Protein 5CSM (pdb70)

Organism: Saccharomyces cerevisiae (strain ATCC 204508 / S288c) (NCBI:txid559292)

Nearest PDB structures (foldseek):
  5csm-assembly1_A-2  TM=1.004E+00  e=8.763E-37  Saccharomyces cerevisiae
  1csm-assembly1_B  TM=9.973E-01  e=1.497E-34  Saccharomyces cerevisiae
  3csm-assembly1_A  TM=9.866E-01  e=3.096E-32  Saccharomyces cerevisiae
  2csm-assembly1_A-2  TM=9.470E-01  e=1.770E-30  Saccharomyces cerevisiae
  7rj1-assembly1_B  TM=9.784E-01  e=1.869E-25  Candida albicans SC5314

B-factor: mean 26.72, std 10.82, range [10.81, 79.36]

Secondary structure (DSSP, 8-state):
--TTSHHHHS-HHHHHHHHHHHHHHHHHHHHHHHTS---GGGTSTT-TTS--TT--S-HHHHHHHHHHHHHHHTTGGGSTT---S-TTT----SSPPP-PPP-S-TTGGG---HHHHHHHIIIIIHHHHSSSSS--TT-HHHHHHHHHHHHHHHHHHHHTHHHHHHHHHHT-HHHHHHHHHTT-HHHHHHHT--HHHHHHHHHHHHHHHHHTTS------HHHHHHHIIIIIHHHHHHHHHHHHHT-S--

Sequence (250 aa):
MDFTKPETVLNLQNIRDELVRMEDSIIFKFIERSHFATCPSVYEANHPGLEIPNFKGSFLDWALSNLEIAHSRIRRFESPDETPFFPDKIQKSFLPSINYPQILAPYAPEVNYNDKIKKVYIEKIIPLISKRDGDDKNNFGSVATRDIECLQSLSRRIHFGKFVAEAKFQSDIPLYTKLIKSKDVEGIMKNITNSAVEEKILERLTKKAEVYGVDPTRISPEYLVKIYKEIVIPITKEVEVEYLLRRLEE

Foldseek 3Di:
DDLQDLVCQLPVVNLVVVLVVLLVLLVVLLQLLQAAALAPQQQDWQDVPLHDVPDTGGVLVVVQLVVQQVVLQVPPVVRLLFADPCVPRHDHHPDDDDDGDDNFPPCLNVLADLVVLLVCCSVPVSVQRYNYYDRPVVCSPVNSVSSSSNSRSLRSSLSSLRSVLSSVCVVCVVVLVVCLVVVPLVVLLVVPDDPVVLVVVLVVLLVCNVPPPDPPCGHHSVSSSCCCVVPRVVSSSVSNSVSSNCRVPD

GO terms:
  GO:0004106 chorismate mutase activity (F, IDA)
  GO:0005634 nucleus (C, HDA)
  GO:0005737 cytoplasm (C, HDA)
  GO:0006571 L-tyrosine biosynthetic process (P, IMP)
  GO:0009094 L-phenylalanine biosynthetic process (P, IMP)
  GO:0072545 L-tyrosine binding (F, IDA)
  GO:0005634 nucleus (C, IDA)
  GO:0046417 chorismate metabolic process (P, IDA)
  GO:0120284 tryptophan binding (F, IDA)
  GO:0005737 cytoplasm (C, EXP)
  GO:0004106 chorismate mutase activity (F, EXP)
  GO:0005515 protein binding (F, IPI)

CATH classification: 1.10.590.10

Radius of gyration: 19.34 Å; Cα contacts (8 Å, |Δi|>4): 284; chains: 1; bounding box: 34×48×57 Å

Structure (mmCIF, N/CA/C/O backbone):
data_5CSM
#
_entry.id   5CSM
#
_cell.length_a   94.600
_cell.length_b   51.400
_cell.length_c   66.800
_cell.angle_alpha   90.00
_cell.angle_beta   116.60
_cell.angle_gamma   90.00
#
_symmetry.space_group_name_H-M   'C 1 2 1'
#
loop_
_entity.id
_entity.type
_entity.pdbx_description
1 polymer 'CHORISMATE MUTASE'
2 non-polymer TRYPTOPHAN
3 water water
#
loop_
_atom_site.group_PDB
_atom_site.id
_atom_site.type_symbol
_atom_site.label_atom_id
_atom_site.label_alt_id
_atom_site.label_comp_id
_atom_site.label_asym_id
_atom_site.label_entity_id
_atom_site.label_seq_id
_atom_site.pdbx_PDB_ins_code
_atom_site.Cartn_x
_atom_site.Cartn_y
_atom_site.Cartn_z
_atom_site.occupancy
_atom_site.B_iso_or_equiv
_atom_site.auth_seq_id
_atom_site.auth_comp_id
_atom_site.auth_asym_id
_atom_site.auth_atom_id
_atom_site.pdbx_PDB_model_num
ATOM 1 N N . MET A 1 1 ? 39.417 -4.668 10.147 1.00 36.65 1 MET A N 1
ATOM 2 C CA . MET A 1 1 ? 38.926 -3.521 9.328 1.00 35.71 1 MET A CA 1
ATOM 3 C C . MET A 1 1 ? 39.734 -2.318 9.684 1.00 36.44 1 MET A C 1
ATOM 4 O O . MET A 1 1 ? 40.101 -2.134 10.844 1.00 37.85 1 MET A O 1
ATOM 9 N N . ASP A 1 2 ? 39.960 -1.478 8.689 1.00 35.84 2 ASP A N 1
ATOM 10 C CA . ASP A 1 2 ? 40.698 -0.252 8.867 1.00 34.53 2 ASP A CA 1
ATOM 11 C C . ASP A 1 2 ? 39.837 0.708 8.072 1.00 32.35 2 ASP A C 1
ATOM 12 O O . ASP A 1 2 ? 39.647 0.519 6.868 1.00 31.23 2 ASP A O 1
ATOM 17 N N . PHE A 1 3 ? 39.261 1.691 8.746 1.00 30.66 3 PHE A N 1
ATOM 18 C CA . PHE A 1 3 ? 38.394 2.634 8.061 1.00 31.31 3 PHE A CA 1
ATOM 19 C C . PHE A 1 3 ? 39.109 3.598 7.120 1.00 32.15 3 PHE A C 1
ATOM 20 O O . PHE A 1 3 ? 38.506 4.557 6.633 1.00 34.67 3 PHE A O 1
ATOM 28 N N . THR A 1 4 ? 40.397 3.356 6.879 1.00 33.64 4 THR A N 1
ATOM 29 C CA . THR A 1 4 ? 41.158 4.162 5.929 1.00 33.00 4 THR A CA 1
ATOM 30 C C . THR A 1 4 ? 41.544 3.287 4.723 1.00 33.47 4 THR A C 1
ATOM 31 O O . THR A 1 4 ? 42.121 3.765 3.750 1.00 34.96 4 THR A O 1
ATOM 35 N N . LYS A 1 5 ? 41.218 2.003 4.801 1.00 32.63 5 LYS A N 1
ATOM 36 C CA . LYS A 1 5 ? 41.483 1.064 3.730 1.00 32.52 5 LYS A CA 1
ATOM 37 C C . LYS A 1 5 ? 40.148 0.416 3.415 1.00 33.44 5 LYS A C 1
ATOM 38 O O . LYS A 1 5 ? 39.794 -0.627 3.963 1.00 33.15 5 LYS A O 1
ATOM 44 N N . PRO A 1 6 ? 39.429 0.979 2.449 1.00 34.87 6 PRO A N 1
ATOM 45 C CA . PRO A 1 6 ? 38.111 0.504 2.020 1.00 35.86 6 PRO A CA 1
ATOM 46 C C . PRO A 1 6 ? 37.944 -0.999 1.795 1.00 35.42 6 PRO A C 1
ATOM 47 O O . PRO A 1 6 ? 36.893 -1.549 2.102 1.00 36.09 6 PRO A O 1
ATOM 51 N N . GLU A 1 7 ? 38.954 -1.674 1.265 1.00 35.81 7 GLU A N 1
ATOM 52 C CA . GLU A 1 7 ? 38.820 -3.108 1.041 1.00 37.89 7 GLU A CA 1
ATOM 53 C C . GLU A 1 7 ? 38.734 -3.945 2.326 1.00 36.76 7 GLU A C 1
ATOM 54 O O . GLU A 1 7 ? 38.082 -4.999 2.365 1.00 37.88 7 GLU A O 1
ATOM 60 N N . THR A 1 8 ? 39.378 -3.479 3.384 1.00 33.31 8 THR A N 1
ATOM 61 C CA . THR A 1 8 ? 39.317 -4.220 4.624 1.00 30.27 8 THR A CA 1
ATOM 62 C C . THR A 1 8 ? 37.899 -4.067 5.179 1.00 28.83 8 THR A C 1
ATOM 63 O O . THR A 1 8 ? 37.406 -4.938 5.875 1.00 29.32 8 THR A O 1
ATOM 67 N N . VAL A 1 9 ? 37.238 -2.973 4.816 1.00 28.85 9 VAL A N 1
ATOM 68 C CA . VAL A 1 9 ? 35.897 -2.663 5.302 1.00 27.68 9 VAL A CA 1
ATOM 69 C C . VAL A 1 9 ? 34.766 -3.415 4.615 1.00 27.94 9 VAL A C 1
ATOM 70 O O . VAL A 1 9 ? 33.961 -4.076 5.258 1.00 27.58 9 VAL A O 1
ATOM 74 N N . LEU A 1 10 ? 34.686 -3.328 3.305 1.00 27.94 10 LEU A N 1
ATOM 75 C CA . LEU A 1 10 ? 33.590 -4.015 2.649 1.00 32.24 10 LEU A CA 1
ATOM 76 C C . LEU A 1 10 ? 33.847 -5.510 2.452 1.00 32.85 10 LEU A C 1
ATOM 77 O O . LEU A 1 10 ? 33.167 -6.175 1.693 1.00 39.75 10 LEU A O 1
ATOM 82 N N . ASN A 1 11 ? 34.778 -6.054 3.209 1.00 31.79 11 ASN A N 1
ATOM 83 C CA . ASN A 1 11 ? 35.118 -7.453 3.144 1.00 29.58 11 ASN A CA 1
ATOM 84 C C . ASN A 1 11 ? 34.131 -8.176 4.067 1.00 31.46 11 ASN A C 1
ATOM 85 O O . ASN A 1 11 ? 34.076 -7.875 5.261 1.00 31.80 11 ASN A O 1
ATOM 90 N N . LEU A 1 12 ? 33.356 -9.126 3.543 1.00 31.56 12 LEU A N 1
ATOM 91 C CA . LEU A 1 12 ? 32.346 -9.819 4.358 1.00 33.24 12 LEU A CA 1
ATOM 92 C C . LEU A 1 12 ? 32.805 -10.660 5.527 1.00 34.80 12 LEU A C 1
ATOM 93 O O . LEU A 1 12 ? 32.063 -10.858 6.490 1.00 34.57 12 LEU A O 1
ATOM 98 N N . GLN A 1 13 ? 34.021 -11.167 5.456 1.00 37.12 13 GLN A N 1
ATOM 99 C CA . GLN A 1 13 ? 34.529 -11.971 6.548 1.00 37.92 13 GLN A CA 1
ATOM 100 C C . GLN A 1 13 ? 35.007 -11.063 7.681 1.00 35.63 13 GLN A C 1
ATOM 101 O O . GLN A 1 13 ? 34.940 -11.451 8.851 1.00 33.69 13 GLN A O 1
ATOM 107 N N . ASN A 1 14 ? 35.509 -9.873 7.324 1.00 31.21 14 ASN A N 1
ATOM 108 C CA . ASN A 1 14 ? 35.922 -8.886 8.321 1.00 30.41 14 ASN A CA 1
ATOM 109 C C . ASN A 1 14 ? 34.692 -8.351 9.020 1.00 27.94 14 ASN A C 1
ATOM 110 O O . ASN A 1 14 ? 34.755 -7.980 10.181 1.00 27.97 14 ASN A O 1
ATOM 115 N N . ILE A 1 15 ? 33.587 -8.272 8.290 1.00 27.26 15 ILE A N 1
ATOM 116 C CA . ILE A 1 15 ? 32.320 -7.834 8.859 1.00 27.59 15 ILE A CA 1
ATOM 117 C C . ILE A 1 15 ? 31.753 -8.860 9.858 1.00 27.45 15 ILE A C 1
ATOM 118 O O . ILE A 1 15 ? 31.272 -8.462 10.913 1.00 26.47 15 ILE A O 1
ATOM 123 N N . ARG A 1 16 ? 31.823 -10.162 9.557 1.00 28.32 16 ARG A N 1
ATOM 124 C CA . ARG A 1 16 ? 31.323 -11.191 10.487 1.00 28.72 16 ARG A CA 1
ATOM 125 C C . ARG A 1 16 ? 32.083 -11.114 11.788 1.00 25.67 16 ARG A C 1
ATOM 126 O O . ARG A 1 16 ? 31.498 -11.152 12.868 1.00 24.00 16 ARG A O 1
ATOM 134 N N . ASP A 1 17 ? 33.403 -11.068 11.671 1.00 25.30 17 ASP A N 1
ATOM 135 C CA . ASP A 1 17 ? 34.268 -11.005 12.840 1.00 27.02 17 ASP A CA 1
ATOM 136 C C . ASP A 1 17 ? 33.965 -9.834 13.731 1.00 23.45 17 ASP A C 1
ATOM 137 O O . ASP A 1 17 ? 33.945 -9.992 14.926 1.00 24.91 17 ASP A O 1
ATOM 142 N N . GLU A 1 18 ? 33.712 -8.670 13.149 1.00 22.57 18 GLU A N 1
ATOM 143 C CA . GLU A 1 18 ? 33.384 -7.471 13.914 1.00 23.18 18 GLU A CA 1
ATOM 144 C C . GLU A 1 18 ? 31.980 -7.641 14.571 1.00 22.18 18 GLU A C 1
ATOM 145 O O . GLU A 1 18 ? 31.780 -7.306 15.742 1.00 20.05 18 GLU A O 1
ATOM 151 N N . LEU A 1 19 ? 31.022 -8.211 13.847 1.00 21.93 19 LEU A N 1
ATOM 152 C CA . LEU A 1 19 ? 29.700 -8.433 14.418 1.00 23.79 19 LEU A CA 1
ATOM 153 C C . LEU A 1 19 ? 29.752 -9.419 15.609 1.00 24.64 19 LEU A C 1
ATOM 154 O O . LEU A 1 19 ? 29.097 -9.193 16.643 1.00 22.37 19 LEU A O 1
ATOM 159 N N . VAL A 1 20 ? 30.538 -10.493 15.461 1.00 23.34 20 VAL A N 1
ATOM 160 C CA . VAL A 1 20 ? 30.698 -11.507 16.505 1.00 24.56 20 VAL A CA 1
ATOM 161 C C . VAL A 1 20 ? 31.412 -10.923 17.740 1.00 24.63 20 VAL A C 1
ATOM 162 O O . VAL A 1 20 ? 31.079 -11.236 18.874 1.00 23.53 20 VAL A O 1
ATOM 166 N N . ARG A 1 21 ? 32.357 -10.028 17.521 1.00 24.32 21 ARG A N 1
ATOM 167 C CA . ARG A 1 21 ? 33.058 -9.404 18.625 1.00 25.61 21 ARG A CA 1
ATOM 168 C C . ARG A 1 21 ? 32.146 -8.418 19.375 1.00 24.80 21 ARG A C 1
ATOM 169 O O . ARG A 1 21 ? 32.252 -8.264 20.602 1.00 23.97 21 ARG A O 1
ATOM 177 N N . MET A 1 22 ? 31.217 -7.788 18.657 1.00 22.09 22 MET A N 1
ATOM 178 C CA . MET A 1 22 ? 30.265 -6.881 19.291 1.00 21.67 22 MET A CA 1
ATOM 179 C C . MET A 1 22 ? 29.229 -7.647 20.117 1.00 21.19 22 MET A C 1
ATOM 180 O O . MET A 1 22 ? 28.594 -7.097 21.041 1.00 20.18 22 MET A O 1
ATOM 185 N N . GLU A 1 23 ? 29.036 -8.907 19.746 1.00 20.36 23 GLU A N 1
ATOM 186 C CA . GLU A 1 23 ? 28.094 -9.798 20.394 1.00 20.38 23 GLU A CA 1
ATOM 187 C C . GLU A 1 23 ? 28.573 -9.993 21.840 1.00 22.12 23 GLU A C 1
ATOM 188 O O . GLU A 1 23 ? 27.784 -9.916 22.787 1.00 20.89 23 GLU A O 1
ATOM 194 N N . ASP A 1 24 ? 29.877 -10.199 22.016 1.00 22.87 24 ASP A N 1
ATOM 195 C CA . ASP A 1 24 ? 30.439 -10.366 23.356 1.00 21.44 24 ASP A CA 1
ATOM 196 C C . ASP A 1 24 ? 30.344 -9.046 24.126 1.00 20.81 24 ASP A C 1
ATOM 197 O O . ASP A 1 24 ? 29.950 -9.011 25.291 1.00 22.29 24 ASP A O 1
ATOM 202 N N . SER A 1 25 ? 30.693 -7.957 23.466 1.00 19.34 25 SER A N 1
ATOM 203 C CA . SER A 1 25 ? 30.639 -6.622 24.066 1.00 19.93 25 SER A CA 1
ATOM 204 C C . SER A 1 25 ? 29.259 -6.333 24.635 1.00 18.16 25 SER A C 1
ATOM 205 O O . SER A 1 25 ? 29.104 -5.928 25.797 1.00 16.92 25 SER A O 1
ATOM 208 N N . ILE A 1 26 ? 28.246 -6.618 23.834 1.00 17.56 26 ILE A N 1
ATOM 209 C CA . ILE A 1 26 ? 26.885 -6.391 24.247 1.00 18.41 26 ILE A CA 1
ATOM 210 C C . ILE A 1 26 ? 26.492 -7.302 25.418 1.00 18.28 26 ILE A C 1
ATOM 211 O O . ILE A 1 26 ? 25.769 -6.878 26.326 1.00 16.46 26 ILE A O 1
ATOM 216 N N . ILE A 1 27 ? 26.942 -8.552 25.397 1.00 18.83 27 ILE A N 1
ATOM 217 C CA . ILE A 1 27 ? 26.604 -9.455 26.484 1.00 18.20 27 ILE A CA 1
ATOM 218 C C . ILE A 1 27 ? 27.261 -9.011 27.779 1.00 17.07 27 ILE A C 1
ATOM 219 O O . ILE A 1 27 ? 26.605 -9.004 28.814 1.00 16.89 27 ILE A O 1
ATOM 224 N N . PHE A 1 28 ? 28.530 -8.610 27.725 1.00 17.43 28 PHE A N 1
ATOM 225 C CA . PHE A 1 28 ? 29.229 -8.146 28.938 1.00 17.31 28 PHE A CA 1
ATOM 226 C C . PHE A 1 28 ? 28.510 -6.915 29.542 1.00 16.21 28 PHE A C 1
ATOM 227 O O . PHE A 1 28 ? 28.345 -6.819 30.747 1.00 16.13 28 PHE A O 1
ATOM 235 N N . LYS A 1 29 ? 28.117 -5.962 28.709 1.00 15.56 29 LYS A N 1
ATOM 236 C CA . LYS A 1 29 ? 27.459 -4.756 29.197 1.00 17.08 29 LYS A CA 1
ATOM 237 C C . LYS A 1 29 ? 26.084 -5.028 29.801 1.00 18.72 29 LYS A C 1
ATOM 238 O O . LYS A 1 29 ? 25.685 -4.337 30.747 1.00 17.75 29 LYS A O 1
ATOM 244 N N . PHE A 1 30 ? 25.347 -5.999 29.246 1.00 18.75 30 PHE A N 1
ATOM 245 C CA . PHE A 1 30 ? 24.038 -6.370 29.808 1.00 19.43 30 PHE A CA 1
ATOM 246 C C . PHE A 1 30 ? 24.290 -6.970 31.194 1.00 16.31 30 PHE A C 1
ATOM 247 O O . PHE A 1 30 ? 23.546 -6.721 32.114 1.00 18.90 30 PHE A O 1
ATOM 255 N N . ILE A 1 31 ? 25.331 -7.769 31.339 1.00 15.10 31 ILE A N 1
ATOM 256 C CA . ILE A 1 31 ? 25.638 -8.339 32.643 1.00 17.65 31 ILE A CA 1
ATOM 257 C C . ILE A 1 31 ? 25.939 -7.239 33.670 1.00 18.51 31 ILE A C 1
ATOM 258 O O . ILE A 1 31 ? 25.422 -7.295 34.785 1.00 20.83 31 ILE A O 1
ATOM 263 N N . GLU A 1 32 ? 26.714 -6.222 33.285 1.00 18.20 32 GLU A N 1
ATOM 264 C CA . GLU A 1 32 ? 27.050 -5.093 34.181 1.00 19.37 32 GLU A CA 1
ATOM 265 C C . GLU A 1 32 ? 25.814 -4.339 34.634 1.00 18.43 32 GLU A C 1
ATOM 266 O O . GLU A 1 32 ? 25.709 -3.988 35.803 1.00 16.83 32 GLU A O 1
ATOM 272 N N . ARG A 1 33 ? 24.898 -4.071 33.709 1.00 14.47 33 ARG A N 1
ATOM 273 C CA . ARG A 1 33 ? 23.659 -3.383 34.035 1.00 17.84 33 ARG A CA 1
ATOM 274 C C . ARG A 1 33 ? 22.679 -4.255 34.836 1.00 20.00 33 ARG A C 1
ATOM 275 O O . ARG A 1 33 ? 21.834 -3.713 35.551 1.00 22.25 33 ARG A O 1
ATOM 283 N N . SER A 1 34 ? 22.768 -5.584 34.719 1.00 21.30 34 SER A N 1
ATOM 284 C CA . SER A 1 34 ? 21.838 -6.477 35.436 1.00 22.92 34 SER A CA 1
ATOM 285 C C . SER A 1 34 ? 21.954 -6.416 36.970 1.00 24.06 34 SER A C 1
ATOM 286 O O . SER A 1 34 ? 21.041 -6.829 37.688 1.00 25.47 34 SER A O 1
ATOM 289 N N . HIS A 1 35 ? 23.066 -5.892 37.469 1.00 24.95 35 HIS A N 1
ATOM 290 C CA . HIS A 1 35 ? 23.277 -5.802 38.904 1.00 26.81 35 HIS A CA 1
ATOM 291 C C . HIS A 1 35 ? 22.444 -4.715 39.545 1.00 25.88 35 HIS A C 1
ATOM 292 O O . HIS A 1 35 ? 22.390 -4.647 40.752 1.00 29.96 35 HIS A O 1
ATOM 299 N N . PHE A 1 36 ? 21.788 -3.871 38.760 1.00 22.37 36 PHE A N 1
ATOM 300 C CA . PHE A 1 36 ? 21.016 -2.786 39.335 1.00 21.49 36 PHE A CA 1
ATOM 301 C C . PHE A 1 36 ? 19.517 -2.872 39.078 1.00 21.39 36 PHE A C 1
ATOM 302 O O . PHE A 1 36 ? 19.074 -3.590 38.176 1.00 23.76 36 PHE A O 1
ATOM 310 N N . ALA A 1 37 ? 18.744 -2.153 39.893 1.00 21.12 37 ALA A N 1
ATOM 311 C CA . ALA A 1 37 ? 17.285 -2.127 39.795 1.00 20.45 37 ALA A CA 1
ATOM 312 C C . ALA A 1 37 ? 16.909 -1.347 38.545 1.00 20.83 37 ALA A C 1
ATOM 313 O O . ALA A 1 37 ? 17.776 -0.707 37.951 1.00 20.58 37 ALA A O 1
ATOM 315 N N . THR A 1 38 ? 15.622 -1.342 38.190 1.00 20.27 38 THR A N 1
ATOM 316 C CA . THR A 1 38 ? 15.159 -0.648 36.985 1.00 19.99 38 THR A CA 1
ATOM 317 C C . THR A 1 38 ? 15.397 0.866 36.936 1.00 21.46 38 THR A C 1
ATOM 318 O O . THR A 1 38 ? 15.580 1.423 35.856 1.00 21.75 38 THR A O 1
ATOM 322 N N . CYS A 1 39 ? 15.376 1.532 38.095 1.00 21.72 39 CYS A N 1
ATOM 323 C CA . CYS A 1 39 ? 15.608 2.975 38.197 1.00 20.86 39 CYS A CA 1
ATOM 324 C C . CYS A 1 39 ? 14.842 3.872 37.223 1.00 19.97 39 CYS A C 1
ATOM 325 O O . CYS A 1 39 ? 15.406 4.700 36.525 1.00 20.01 39 CYS A O 1
ATOM 328 N N . PRO A 1 40 ? 13.520 3.800 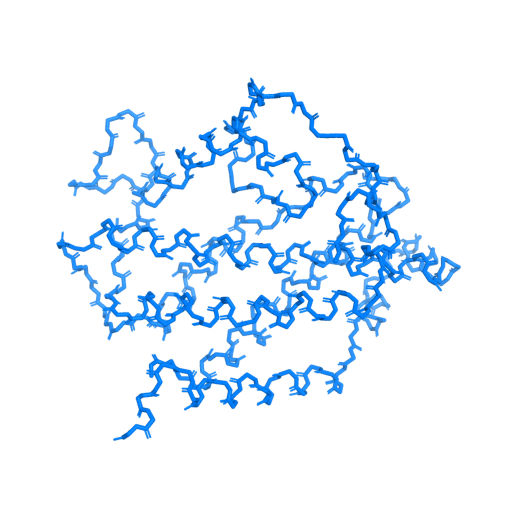37.266 1.00 22.08 40 PRO A N 1
ATOM 329 C CA . PRO A 1 40 ? 12.627 4.587 36.412 1.00 23.63 40 PRO A CA 1
ATOM 330 C C . PRO A 1 40 ? 12.928 6.110 36.421 1.00 24.93 40 PRO A C 1
ATOM 331 O O . PRO A 1 40 ? 12.753 6.818 35.411 1.00 21.77 40 PRO A O 1
ATOM 335 N N . SER A 1 41 ? 13.334 6.618 37.586 1.00 24.13 41 SER A N 1
ATOM 336 C CA . SER A 1 41 ? 13.608 8.039 37.739 1.00 21.08 41 SER A CA 1
ATOM 337 C C . SER A 1 41 ? 14.732 8.563 36.875 1.00 20.69 41 SER A C 1
ATOM 338 O O . SER A 1 41 ? 14.822 9.774 36.639 1.00 20.85 41 SER A O 1
ATOM 341 N N . VAL A 1 42 ? 15.590 7.657 36.415 1.00 19.61 42 VAL A N 1
ATOM 342 C CA . VAL A 1 42 ? 16.728 8.003 35.537 1.00 20.84 42 VAL A CA 1
ATOM 343 C C . VAL A 1 42 ? 16.314 8.442 34.103 1.00 20.98 42 VAL A C 1
ATOM 344 O O . VAL A 1 42 ? 16.943 9.298 33.494 1.00 20.58 42 VAL A O 1
ATOM 348 N N . TYR A 1 43 ? 15.210 7.883 33.619 1.00 21.41 43 TYR A N 1
ATOM 349 C CA . TYR A 1 43 ? 14.720 8.102 32.257 1.00 22.82 43 TYR A CA 1
ATOM 350 C C . TYR A 1 43 ? 13.582 9.110 32.156 1.00 23.90 43 TYR A C 1
ATOM 351 O O . TYR A 1 43 ? 13.096 9.397 31.061 1.00 25.95 43 TYR A O 1
ATOM 360 N N . GLU A 1 44 ? 13.139 9.632 33.291 1.00 24.32 44 GLU A N 1
ATOM 361 C CA . GLU A 1 44 ? 12.033 10.564 33.299 1.00 22.62 44 GLU A CA 1
ATOM 362 C C . GLU A 1 44 ? 12.491 11.994 33.206 1.00 20.43 44 GLU A C 1
ATOM 363 O O . GLU A 1 44 ? 13.298 12.438 33.999 1.00 19.30 44 GLU A O 1
ATOM 369 N N . ALA A 1 45 ? 11.907 12.749 32.292 1.00 20.37 45 ALA A N 1
ATOM 370 C CA . ALA A 1 45 ? 12.321 14.133 32.107 1.00 23.17 45 ALA A CA 1
ATOM 371 C C . ALA A 1 45 ? 11.953 14.999 33.294 1.00 23.82 45 ALA A C 1
ATOM 372 O O . ALA A 1 45 ? 10.838 14.897 33.803 1.00 23.12 45 ALA A O 1
ATOM 374 N N . ASN A 1 46 ? 12.917 15.803 33.750 1.00 26.17 46 ASN A N 1
ATOM 375 C CA . ASN A 1 46 ? 12.736 16.722 34.866 1.00 29.06 46 ASN A CA 1
ATOM 376 C C . ASN A 1 46 ? 12.090 16.165 36.119 1.00 29.60 46 ASN A C 1
ATOM 377 O O . ASN A 1 46 ? 11.014 16.568 36.572 1.00 28.99 46 ASN A O 1
ATOM 382 N N . HIS A 1 47 ? 12.792 15.194 36.661 1.00 29.05 47 HIS A N 1
ATOM 383 C CA . HIS A 1 47 ? 12.382 14.527 37.851 1.00 29.92 47 HIS A CA 1
ATOM 384 C C . HIS A 1 47 ? 12.840 15.370 39.047 1.00 31.85 47 HIS A C 1
ATOM 385 O O . HIS A 1 47 ? 13.953 15.896 39.048 1.00 30.03 47 HIS A O 1
ATOM 392 N N . PRO A 1 48 ? 11.956 15.578 40.046 1.00 34.24 48 PRO A N 1
ATOM 393 C CA . PRO A 1 48 ? 12.267 16.359 41.256 1.00 35.19 48 PRO A CA 1
ATOM 394 C C . PRO A 1 48 ? 13.358 15.603 42.037 1.00 35.71 48 PRO A C 1
ATOM 395 O O . PRO A 1 48 ? 13.156 14.443 42.409 1.00 35.91 48 PRO A O 1
ATOM 399 N N . GLY A 1 49 ? 14.497 16.242 42.281 1.00 35.86 49 GLY A N 1
ATOM 400 C CA . GLY A 1 49 ? 15.561 15.553 42.991 1.00 35.21 49 GLY A CA 1
ATOM 401 C C . GLY A 1 49 ? 16.704 15.180 42.068 1.00 36.38 49 GLY A C 1
ATOM 402 O O . GLY A 1 49 ? 17.835 14.970 42.518 1.00 37.12 49 GLY A O 1
ATOM 403 N N . LEU A 1 50 ? 16.403 15.045 40.779 1.00 36.97 50 LEU A N 1
ATOM 404 C CA . LEU A 1 50 ? 17.408 14.720 39.759 1.00 36.99 50 LEU A CA 1
ATOM 405 C C . LEU A 1 50 ? 17.308 15.783 38.692 1.00 36.95 50 LEU A C 1
ATOM 406 O O . LEU A 1 50 ? 17.638 15.556 37.527 1.00 37.19 50 LEU A O 1
ATOM 411 N N . GLU A 1 51 ? 16.867 16.954 39.109 1.00 37.98 51 GLU A N 1
ATOM 412 C CA . GLU A 1 51 ? 16.661 18.051 38.195 1.00 41.72 51 GLU A CA 1
ATOM 413 C C . GLU A 1 51 ? 17.956 18.848 37.999 1.00 40.11 51 GLU A C 1
ATOM 414 O O . GLU A 1 51 ? 18.558 19.336 38.951 1.00 40.52 51 GLU A O 1
ATOM 420 N N . ILE A 1 52 ? 18.399 18.944 36.755 1.00 38.60 52 ILE A N 1
ATOM 421 C CA . ILE A 1 52 ? 19.624 19.648 36.437 1.00 37.25 52 ILE A CA 1
ATOM 422 C C . ILE A 1 52 ? 19.448 21.132 36.058 1.00 40.05 52 ILE A C 1
ATOM 423 O O . ILE A 1 52 ? 18.601 21.501 35.223 1.00 40.46 52 ILE A O 1
ATOM 428 N N . PRO A 1 53 ? 20.204 22.020 36.734 1.00 42.09 53 PRO A N 1
ATOM 429 C CA . PRO A 1 53 ? 20.138 23.453 36.480 1.00 42.02 53 PRO A CA 1
ATOM 430 C C . PRO A 1 53 ? 20.115 23.742 35.006 1.00 42.88 53 PRO A C 1
ATOM 431 O O . PRO A 1 53 ? 20.976 23.266 34.263 1.00 42.57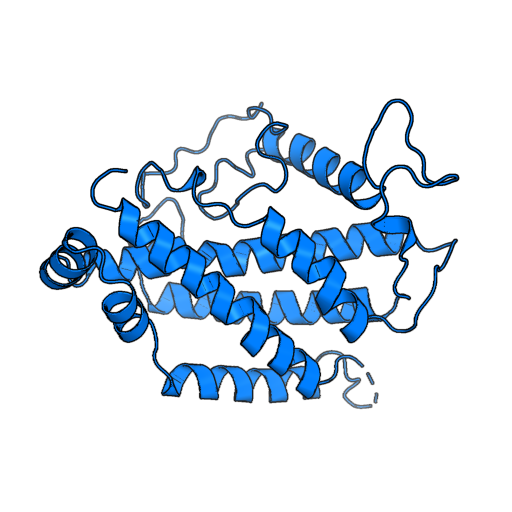 53 PRO A O 1
ATOM 435 N N . ASN A 1 54 ? 19.068 24.440 34.581 1.00 44.45 54 ASN A N 1
ATOM 436 C CA . ASN A 1 54 ? 18.929 24.891 33.196 1.00 46.80 54 ASN A CA 1
ATOM 437 C C . ASN A 1 54 ? 18.943 23.802 32.140 1.00 44.66 54 ASN A C 1
ATOM 438 O O . ASN A 1 54 ? 19.402 24.025 31.014 1.00 44.79 54 ASN A O 1
ATOM 443 N N . PHE A 1 55 ? 18.433 22.635 32.491 1.00 40.91 55 PHE A N 1
ATOM 444 C CA . PHE A 1 55 ? 18.393 21.551 31.540 1.00 36.48 55 PHE A CA 1
ATOM 445 C C . PHE A 1 55 ? 17.023 20.879 31.556 1.00 36.04 55 PHE A C 1
ATOM 446 O O . PHE A 1 55 ? 16.450 20.590 32.623 1.00 33.41 55 PHE A O 1
ATOM 454 N N . LYS A 1 56 ? 16.457 20.753 30.363 1.00 37.22 56 LYS A N 1
ATOM 455 C CA . LYS A 1 56 ? 15.182 20.071 30.187 1.00 38.72 56 LYS A CA 1
ATOM 456 C C . LYS A 1 56 ? 15.496 18.702 29.601 1.00 35.18 56 LYS A C 1
ATOM 457 O O . LYS A 1 56 ? 16.052 18.593 28.492 1.00 33.61 56 LYS A O 1
ATOM 463 N N . GLY A 1 57 ? 15.152 17.664 30.346 1.00 32.22 57 GLY A N 1
ATOM 464 C CA . GLY A 1 57 ? 15.410 16.311 29.888 1.00 27.09 57 GLY A CA 1
ATOM 465 C C . GLY A 1 57 ? 15.634 15.427 31.093 1.00 26.10 57 GLY A C 1
ATOM 466 O O . GLY A 1 57 ? 15.509 15.883 32.232 1.00 25.00 57 GLY A O 1
ATOM 467 N N . SER A 1 58 ? 15.985 14.171 30.849 1.00 22.14 58 SER A N 1
ATOM 468 C CA . SER A 1 58 ? 16.203 13.242 31.926 1.00 19.48 58 SER A CA 1
ATOM 469 C C . SER A 1 58 ? 17.657 13.238 32.388 1.00 19.75 58 SER A C 1
ATOM 470 O O . SER A 1 58 ? 18.532 13.882 31.790 1.00 19.99 58 SER A O 1
ATOM 473 N N . PHE A 1 59 ? 17.909 12.509 33.468 1.00 19.68 59 PHE A N 1
ATOM 474 C CA . PHE A 1 59 ? 19.252 12.387 34.034 1.00 21.13 59 PHE A CA 1
ATOM 475 C C . PHE A 1 59 ? 20.105 11.636 32.994 1.00 21.42 59 PHE A C 1
ATOM 476 O O . PHE A 1 59 ? 21.301 11.933 32.806 1.00 19.76 59 PHE A O 1
ATOM 484 N N . LEU A 1 60 ? 19.487 10.640 32.357 1.00 19.80 60 LEU A N 1
ATOM 485 C CA . LEU A 1 60 ? 20.161 9.871 31.332 1.00 20.15 60 LEU A CA 1
ATOM 486 C C . LEU A 1 60 ? 20.562 10.828 30.199 1.00 21.23 60 LEU A C 1
ATOM 487 O O . LEU A 1 60 ? 21.723 10.809 29.766 1.00 21.78 60 LEU A O 1
ATOM 492 N N . ASP A 1 61 ? 19.626 11.653 29.711 1.00 20.05 61 ASP A N 1
ATOM 493 C CA . ASP A 1 61 ? 19.931 12.617 28.632 1.00 21.44 61 ASP A CA 1
ATOM 494 C C . ASP A 1 61 ? 21.107 13.570 28.903 1.00 20.49 61 ASP A C 1
ATOM 495 O O . ASP A 1 61 ? 21.894 13.874 28.007 1.00 21.59 61 ASP A O 1
ATOM 500 N N . TRP A 1 62 ? 21.189 14.097 30.119 1.00 20.13 62 TRP A N 1
ATOM 501 C CA . TRP A 1 62 ? 22.275 15.005 30.466 1.00 17.73 62 TRP A CA 1
ATOM 502 C C . TRP A 1 62 ? 23.626 14.285 30.419 1.00 16.46 62 TRP A C 1
ATOM 503 O O . TRP A 1 62 ? 24.588 14.794 29.855 1.00 17.68 62 TRP A O 1
ATOM 514 N N . ALA A 1 63 ? 23.706 13.105 31.022 1.00 16.05 63 ALA A N 1
ATOM 515 C CA . ALA A 1 63 ? 24.944 12.347 31.036 1.00 15.19 63 ALA A CA 1
ATOM 516 C C . ALA A 1 63 ? 25.402 11.966 29.627 1.00 15.11 63 ALA A C 1
ATOM 517 O O . ALA A 1 63 ? 26.576 12.076 29.299 1.00 16.79 63 ALA A O 1
ATOM 519 N N . LEU A 1 64 ? 24.473 11.486 28.810 1.00 15.55 64 LEU A N 1
ATOM 520 C CA . LEU A 1 64 ? 24.768 11.083 27.448 1.00 14.61 64 LEU A CA 1
ATOM 521 C C . LEU A 1 64 ? 25.095 12.277 26.530 1.00 17.16 64 LEU A C 1
ATOM 522 O O . LEU A 1 64 ? 26.127 12.258 25.846 1.00 19.01 64 LEU A O 1
ATOM 527 N N . SER A 1 65 ? 24.269 13.324 26.509 1.00 17.04 65 SER A N 1
ATOM 528 C CA . SER A 1 65 ? 24.590 14.458 25.642 1.00 19.43 65 SER A CA 1
ATOM 529 C C . SER A 1 65 ? 25.927 15.080 26.038 1.00 19.99 65 SER A C 1
ATOM 530 O O . SER A 1 65 ? 26.738 15.399 25.159 1.00 19.08 65 SER A O 1
ATOM 533 N N . ASN A 1 66 ? 26.188 15.250 27.344 1.00 19.59 66 ASN A N 1
ATOM 534 C CA . ASN A 1 66 ? 27.484 15.801 27.749 1.00 19.03 66 ASN A CA 1
ATOM 535 C C . ASN A 1 66 ? 28.665 14.950 27.320 1.00 17.78 66 ASN A C 1
ATOM 536 O O . ASN A 1 66 ? 29.716 15.496 26.944 1.00 16.44 66 ASN A O 1
ATOM 541 N N . LEU A 1 67 ? 28.505 13.623 27.363 1.00 15.70 67 LEU A N 1
ATOM 542 C CA . LEU A 1 67 ? 29.564 12.725 26.948 1.00 13.97 67 LEU A CA 1
ATOM 543 C C . LEU A 1 67 ? 29.833 12.904 25.461 1.00 15.97 67 LEU A C 1
ATOM 544 O O . LEU A 1 67 ? 30.992 12.958 25.029 1.00 15.18 67 LEU A O 1
ATOM 549 N N . GLU A 1 68 ? 28.765 12.998 24.668 1.00 16.46 68 GLU A N 1
ATOM 550 C CA . GLU A 1 68 ? 28.937 13.182 23.231 1.00 15.84 68 GLU A CA 1
ATOM 551 C C . GLU A 1 68 ? 29.625 14.455 22.862 1.00 16.00 68 GLU A C 1
ATOM 552 O O . GLU A 1 68 ? 30.429 14.453 21.942 1.00 18.99 68 GLU A O 1
ATOM 558 N N . ILE A 1 69 ? 29.317 15.556 23.537 1.00 16.20 69 ILE A N 1
ATOM 559 C CA . ILE A 1 69 ? 29.981 16.832 23.219 1.00 15.99 69 ILE A CA 1
ATOM 560 C C . ILE A 1 69 ? 31.493 16.739 23.430 1.00 17.41 69 ILE A C 1
ATOM 561 O O . ILE A 1 69 ? 32.272 17.172 22.569 1.00 14.98 69 ILE A O 1
ATOM 566 N N . ALA A 1 70 ? 31.904 16.119 24.547 1.00 17.15 70 ALA A N 1
ATOM 567 C CA . ALA A 1 70 ? 33.328 15.964 24.881 1.00 14.53 70 ALA A CA 1
ATOM 568 C C . ALA A 1 70 ? 34.020 15.080 23.857 1.00 13.88 70 ALA A C 1
ATOM 569 O O . ALA A 1 70 ? 35.045 15.464 23.303 1.00 13.44 70 ALA A O 1
ATOM 571 N N . HIS A 1 71 ? 33.407 13.931 23.544 1.00 15.77 71 HIS A N 1
ATOM 572 C CA . HIS A 1 71 ? 33.990 13.011 22.559 1.00 16.68 71 HIS A CA 1
ATOM 573 C C . HIS A 1 71 ? 34.022 13.565 21.142 1.00 15.52 71 HIS A C 1
ATOM 574 O O . HIS A 1 71 ? 34.958 13.254 20.408 1.00 18.29 71 HIS A O 1
ATOM 581 N N . SER A 1 72 ? 33.050 14.408 20.772 1.00 15.99 72 SER A N 1
ATOM 582 C CA . SER A 1 72 ? 33.010 15.022 19.429 1.00 16.24 72 SER A CA 1
ATOM 583 C C . SER A 1 72 ? 34.221 15.935 19.234 1.00 16.71 72 SER A C 1
ATOM 584 O O . SER A 1 72 ? 34.796 16.008 18.142 1.00 16.99 72 SER A O 1
ATOM 587 N N . ARG A 1 73 ? 34.669 16.544 20.331 1.00 19.61 73 ARG A N 1
ATOM 588 C CA . ARG A 1 73 ? 35.832 17.422 20.308 1.00 19.26 73 ARG A CA 1
ATOM 589 C C . ARG A 1 73 ? 37.120 16.662 20.055 1.00 17.66 73 ARG A C 1
ATOM 590 O O . ARG A 1 73 ? 38.100 17.237 19.581 1.00 16.04 73 ARG A O 1
ATOM 598 N N . ILE A 1 74 ? 37.107 15.365 20.358 1.00 16.92 74 ILE A N 1
ATOM 599 C CA . ILE A 1 74 ? 38.245 14.520 20.067 1.00 18.45 74 ILE A CA 1
ATOM 600 C C . ILE A 1 74 ? 38.061 13.561 18.868 1.00 19.64 74 ILE A C 1
ATOM 601 O O . ILE A 1 74 ? 38.735 12.540 18.790 1.00 21.98 74 ILE A O 1
ATOM 606 N N . ARG A 1 75 ? 37.167 13.924 17.930 1.00 18.07 75 ARG A N 1
ATOM 607 C CA . ARG A 1 75 ? 36.946 13.204 16.676 1.00 16.74 75 ARG A CA 1
ATOM 608 C C . ARG A 1 75 ? 36.111 11.928 16.637 1.00 17.36 75 ARG A C 1
ATOM 609 O O . ARG A 1 75 ? 36.147 11.214 15.6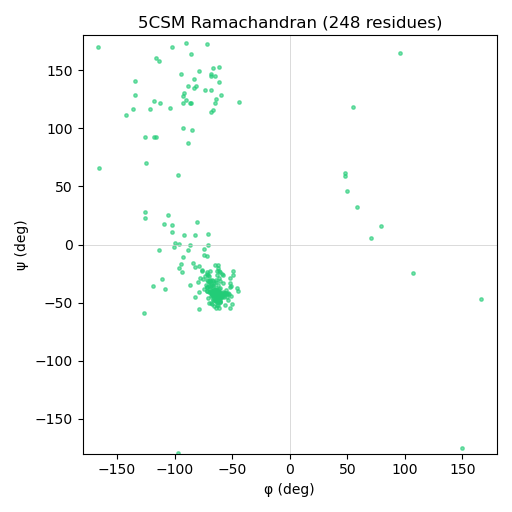41 1.00 17.72 75 ARG A O 1
ATOM 617 N N . ARG A 1 76 ? 35.326 11.656 17.665 1.00 15.07 76 ARG A N 1
ATOM 618 C CA . ARG A 1 76 ? 34.538 10.434 17.689 1.00 15.36 76 ARG A CA 1
ATOM 619 C C . ARG A 1 76 ? 33.603 10.257 16.475 1.00 17.81 76 ARG A C 1
ATOM 620 O O . ARG A 1 76 ? 33.600 9.220 15.821 1.00 17.65 76 ARG A O 1
ATOM 628 N N . PHE A 1 77 ? 32.797 11.273 16.191 1.00 18.43 77 PHE A N 1
ATOM 629 C CA . PHE A 1 77 ? 31.830 11.197 15.106 1.00 16.15 77 PHE A CA 1
ATOM 630 C C . PHE A 1 77 ? 32.349 11.484 13.703 1.00 17.01 77 PHE A C 1
ATOM 631 O O . PHE A 1 77 ? 31.563 11.634 12.783 1.00 17.99 77 PHE A O 1
ATOM 639 N N . GLU A 1 78 ? 33.670 11.620 13.563 1.00 15.42 78 GLU A N 1
ATOM 640 C CA . GLU A 1 78 ? 34.288 11.761 12.260 1.00 17.17 78 GLU A CA 1
ATOM 641 C C . GLU A 1 78 ? 34.422 10.344 11.710 1.00 20.36 78 GLU A C 1
ATOM 642 O O . GLU A 1 78 ? 34.636 10.178 10.500 1.00 24.19 78 GLU A O 1
ATOM 648 N N . SER A 1 79 ? 34.372 9.330 12.575 1.00 16.66 79 SER A N 1
ATOM 649 C CA . SER A 1 79 ? 34.511 7.954 12.117 1.00 17.11 79 SER A CA 1
ATOM 650 C C . SER A 1 79 ? 33.160 7.472 11.587 1.00 17.55 79 SER A C 1
ATOM 651 O O . SER A 1 79 ? 32.140 7.697 12.233 1.00 18.02 79 SER A O 1
ATOM 654 N N . PRO A 1 80 ? 33.142 6.773 10.420 1.00 18.54 80 PRO A N 1
ATOM 655 C CA . PRO A 1 80 ? 31.906 6.266 9.800 1.00 19.25 80 PRO A CA 1
ATOM 656 C C . PRO A 1 80 ? 31.051 5.271 10.583 1.00 19.51 80 PRO A C 1
ATOM 657 O O . PRO A 1 80 ? 29.833 5.165 10.345 1.00 19.44 80 PRO A O 1
ATOM 661 N N . ASP A 1 81 ? 31.674 4.566 11.521 1.00 18.68 81 ASP A N 1
ATOM 662 C CA . ASP A 1 81 ? 30.964 3.601 12.360 1.00 18.35 81 ASP A CA 1
ATOM 663 C C . ASP A 1 81 ? 30.317 4.178 13.632 1.00 18.56 81 ASP A C 1
ATOM 664 O O . ASP A 1 81 ? 29.678 3.430 14.372 1.00 18.65 81 ASP A O 1
ATOM 669 N N . GLU A 1 82 ? 30.452 5.483 13.874 1.00 15.01 82 GLU A N 1
ATOM 670 C CA . GLU A 1 82 ? 29.887 6.103 15.072 1.00 15.09 82 GLU A CA 1
ATOM 671 C C . GLU A 1 82 ? 28.753 7.045 14.680 1.00 15.53 82 GLU A C 1
ATOM 672 O O . GLU A 1 82 ? 28.989 7.980 13.924 1.00 16.97 82 GLU A O 1
ATOM 678 N N . THR A 1 83 ? 27.550 6.808 15.204 1.00 15.49 83 THR A N 1
ATOM 679 C CA . THR A 1 83 ? 26.350 7.621 14.926 1.00 18.23 83 THR A CA 1
ATOM 680 C C . THR A 1 83 ? 25.880 8.240 16.264 1.00 18.34 83 THR A C 1
ATOM 681 O O . THR A 1 83 ? 25.562 7.507 17.219 1.00 20.88 83 THR A O 1
ATOM 685 N N . PRO A 1 84 ? 25.758 9.580 16.341 1.00 16.97 84 PRO A N 1
ATOM 686 C CA . PRO A 1 84 ? 25.338 10.207 17.592 1.00 16.20 84 PRO A CA 1
ATOM 687 C C . PRO A 1 84 ? 23.880 10.196 17.962 1.00 16.72 84 PRO A C 1
ATOM 688 O O . PRO A 1 84 ? 22.987 10.194 17.106 1.00 16.52 84 PRO A O 1
ATOM 692 N N . PHE A 1 85 ? 23.662 10.168 19.275 1.00 16.14 85 PHE A N 1
ATOM 693 C CA . PHE A 1 85 ? 22.339 10.229 19.855 1.00 12.87 85 PHE A CA 1
ATOM 694 C C . PHE A 1 85 ? 21.856 11.654 19.830 1.00 14.29 85 PHE A C 1
ATOM 695 O O . PHE A 1 85 ? 20.662 11.847 19.748 1.00 19.49 85 PHE A O 1
ATOM 703 N N . PHE A 1 86 ? 22.750 12.643 19.887 1.00 12.68 86 PHE A N 1
ATOM 704 C CA . PHE A 1 86 ? 22.368 14.073 19.878 1.00 16.12 86 PHE A CA 1
ATOM 705 C C . PHE A 1 86 ? 23.085 14.824 18.756 1.00 17.96 86 PHE A C 1
ATOM 706 O O . PHE A 1 86 ? 23.933 15.689 19.026 1.00 17.10 86 PHE A O 1
ATOM 714 N N . PRO A 1 87 ? 22.717 14.548 17.477 1.00 19.07 87 PRO A N 1
ATOM 715 C CA . PRO A 1 87 ? 23.318 15.174 16.296 1.00 20.56 87 PRO A CA 1
ATOM 716 C C . PRO A 1 87 ? 23.391 16.697 16.259 1.00 19.01 87 PRO A C 1
ATOM 717 O O . PRO A 1 87 ? 24.330 17.262 15.717 1.00 17.14 87 PRO A O 1
ATOM 721 N N . ASP A 1 88 ? 22.446 17.342 16.921 1.00 21.85 88 ASP A N 1
ATOM 722 C CA . ASP A 1 88 ? 22.402 18.804 17.011 1.00 27.90 88 ASP A CA 1
ATOM 723 C C . ASP A 1 88 ? 23.423 19.401 17.991 1.00 27.23 88 ASP A C 1
ATOM 724 O O . ASP A 1 88 ? 23.837 20.548 17.823 1.00 29.60 88 ASP A O 1
ATOM 729 N N . LYS A 1 89 ? 23.873 18.602 18.960 1.00 25.72 89 LYS A N 1
ATOM 730 C CA . LYS A 1 89 ? 24.814 19.065 19.988 1.00 27.28 89 LYS A CA 1
ATOM 731 C C . LYS A 1 89 ? 26.309 18.851 19.742 1.00 25.13 89 LYS A C 1
ATOM 732 O O . LYS A 1 89 ? 27.154 19.521 20.357 1.00 24.13 89 LYS A O 1
ATOM 738 N N . ILE A 1 90 ? 26.652 17.880 18.906 1.00 24.03 90 ILE A N 1
ATOM 739 C CA . ILE A 1 90 ? 28.055 17.592 18.659 1.00 24.38 90 ILE A CA 1
ATOM 740 C C . ILE A 1 90 ? 28.839 18.750 18.054 1.00 25.62 90 ILE A C 1
ATOM 741 O O . ILE A 1 90 ? 28.357 19.471 17.189 1.00 25.86 90 ILE A O 1
ATOM 746 N N . GLN A 1 91 ? 30.059 18.910 18.540 1.00 25.94 91 GLN A N 1
ATOM 747 C CA . GLN A 1 91 ? 30.945 19.974 18.130 1.00 26.44 91 GLN A CA 1
ATOM 748 C C . GLN A 1 91 ? 31.893 19.482 17.069 1.00 25.08 91 GLN A C 1
ATOM 749 O O . GLN A 1 91 ? 31.850 18.332 16.651 1.00 24.12 91 GLN A O 1
ATOM 755 N N . LYS A 1 92 ? 32.744 20.406 16.646 1.00 25.16 92 LYS A N 1
ATOM 756 C CA . LYS A 1 92 ? 33.793 20.154 15.690 1.00 28.13 92 LYS A CA 1
ATOM 757 C C . LYS A 1 92 ? 35.031 19.858 16.534 1.00 25.71 92 LYS A C 1
ATOM 758 O O . LYS A 1 92 ? 35.179 20.366 17.652 1.00 24.59 92 LYS A O 1
ATOM 764 N N . SER A 1 93 ? 35.878 18.988 16.014 1.00 24.29 93 SER A N 1
ATOM 765 C CA . SER A 1 93 ? 37.101 18.588 16.669 1.00 24.41 93 SER A CA 1
ATOM 766 C C . SER A 1 93 ? 38.142 19.712 16.831 1.00 26.91 93 SER A C 1
ATOM 767 O O . SER A 1 93 ? 38.245 20.609 15.982 1.00 28.51 93 SER A O 1
ATOM 770 N N . PHE A 1 94 ? 38.883 19.699 17.940 1.00 28.49 94 PHE A N 1
ATOM 771 C CA . PHE A 1 94 ? 39.944 20.685 18.119 1.00 27.57 94 PHE A CA 1
ATOM 772 C C . PHE A 1 94 ? 41.305 20.063 17.850 1.00 28.41 94 PHE A C 1
ATOM 773 O O . PHE A 1 94 ? 42.343 20.671 18.145 1.00 29.29 94 PHE A O 1
ATOM 781 N N . LEU A 1 95 ? 41.277 18.838 17.299 1.00 27.62 95 LEU A N 1
ATOM 782 C CA . LEU A 1 95 ? 42.472 18.072 16.907 1.00 25.46 95 LEU A CA 1
ATOM 783 C C . LEU A 1 95 ? 42.446 17.963 15.392 1.00 26.01 95 LEU A C 1
ATOM 784 O O . LEU A 1 95 ? 41.391 18.054 14.772 1.00 26.11 95 LEU A O 1
ATOM 789 N N . PRO A 1 96 ? 43.607 17.729 14.775 1.00 27.55 96 PRO A N 1
ATOM 790 C CA . PRO A 1 96 ? 43.694 17.606 13.323 1.00 27.66 96 PRO A CA 1
ATOM 791 C C . PRO A 1 96 ? 42.800 16.454 12.896 1.00 28.98 96 PRO A C 1
ATOM 792 O O . PRO A 1 96 ? 42.918 15.350 13.428 1.00 25.63 96 PRO A O 1
ATOM 796 N N . SER A 1 97 ? 41.927 16.701 11.923 1.00 30.81 97 SER A N 1
ATOM 797 C CA . SER A 1 97 ? 41.019 15.665 11.452 1.00 33.97 97 SER A CA 1
ATOM 798 C C . SER A 1 97 ? 41.683 14.532 10.720 1.00 33.36 97 SER A C 1
ATOM 799 O O . SER A 1 97 ? 42.733 14.694 10.115 1.00 34.92 97 SER A O 1
ATOM 802 N N . ILE A 1 98 ? 41.108 13.352 10.886 1.00 34.13 98 ILE A N 1
ATOM 803 C CA . ILE A 1 98 ? 41.606 12.147 10.249 1.00 35.45 98 ILE A CA 1
ATOM 804 C C . ILE A 1 98 ? 40.889 12.166 8.923 1.00 36.67 98 ILE A C 1
ATOM 805 O O . ILE A 1 98 ? 39.685 12.471 8.884 1.00 37.45 98 ILE A O 1
ATOM 810 N N . ASN A 1 99 ? 41.603 11.874 7.839 1.00 38.13 99 ASN A N 1
ATOM 811 C CA . ASN A 1 99 ? 40.944 11.898 6.545 1.00 39.09 99 ASN A CA 1
ATOM 812 C C . ASN A 1 99 ? 40.435 10.539 6.198 1.00 36.67 99 ASN A C 1
ATOM 813 O O . ASN A 1 99 ? 41.189 9.660 5.794 1.00 36.63 99 ASN A O 1
ATOM 818 N N . TYR A 1 100 ? 39.147 10.355 6.413 1.00 33.64 100 TYR A N 1
ATOM 819 C CA . TYR A 1 100 ? 38.510 9.103 6.113 1.00 33.73 100 TYR A CA 1
ATOM 820 C C . TYR A 1 100 ? 38.008 9.142 4.672 1.00 34.66 100 TYR A C 1
ATOM 821 O O . TYR A 1 100 ? 37.289 10.074 4.289 1.00 36.88 100 TYR A O 1
ATOM 830 N N . PRO A 1 101 ? 38.411 8.172 3.834 1.00 33.27 101 PRO A N 1
ATOM 831 C CA . PRO A 1 101 ? 37.966 8.125 2.440 1.00 33.54 101 PRO A CA 1
ATOM 832 C C . PRO A 1 101 ? 36.472 7.807 2.404 1.00 34.52 101 PRO A C 1
ATOM 833 O O . PRO A 1 101 ? 35.999 7.068 3.266 1.00 34.67 101 PRO A O 1
ATOM 837 N N . GLN A 1 102 ? 35.712 8.361 1.454 1.00 35.97 102 GLN A N 1
ATOM 838 C CA . GLN A 1 102 ? 34.274 8.057 1.416 1.00 36.64 102 GLN A CA 1
ATOM 839 C C . GLN A 1 102 ? 34.100 6.589 1.075 1.00 34.92 102 GLN A C 1
ATOM 840 O O . GLN A 1 102 ? 34.633 6.113 0.081 1.00 36.79 102 GLN A O 1
ATOM 846 N N . ILE A 1 103 ? 33.535 5.843 2.018 1.00 32.76 103 ILE A N 1
ATOM 847 C CA . ILE A 1 103 ? 33.319 4.410 1.835 1.00 32.22 103 ILE A CA 1
ATOM 848 C C . ILE A 1 103 ? 31.825 4.128 1.641 1.00 30.59 103 ILE A C 1
ATOM 849 O O . ILE A 1 103 ? 31.444 3.255 0.860 1.00 33.31 103 ILE A O 1
ATOM 854 N N . LEU A 1 104 ? 30.985 4.856 2.370 1.00 27.47 104 LEU A N 1
ATOM 855 C CA . LEU A 1 104 ? 29.537 4.679 2.290 1.00 24.99 104 LEU A CA 1
ATOM 856 C C . LEU A 1 104 ? 28.970 5.800 1.443 1.00 24.20 104 LEU A C 1
ATOM 857 O O . LEU A 1 104 ? 29.701 6.717 1.079 1.00 25.19 104 LEU A O 1
ATOM 862 N N . ALA A 1 105 ? 27.696 5.703 1.073 1.00 24.89 105 ALA A N 1
ATOM 863 C CA . ALA A 1 105 ? 27.048 6.753 0.290 1.00 24.89 105 ALA A CA 1
ATOM 864 C C . ALA A 1 105 ? 27.080 8.023 1.143 1.00 26.69 105 ALA A C 1
ATOM 865 O O . ALA A 1 105 ? 27.023 7.946 2.377 1.00 26.48 105 ALA A O 1
ATOM 867 N N . PRO A 1 106 ? 27.083 9.212 0.502 1.00 27.96 106 PRO A N 1
ATOM 868 C CA . PRO A 1 106 ? 27.133 10.512 1.188 1.00 26.32 106 PRO A CA 1
ATOM 869 C C . PRO A 1 106 ? 26.110 10.746 2.304 1.00 26.12 106 PRO A C 1
ATOM 870 O O . PRO A 1 106 ? 26.443 11.316 3.343 1.00 28.12 106 PRO A O 1
ATOM 874 N N . TYR A 1 107 ? 24.857 10.382 2.062 1.00 22.11 107 TYR A N 1
ATOM 875 C CA . TYR A 1 107 ? 23.783 10.586 3.031 1.00 20.66 107 TYR A CA 1
ATOM 876 C C . TYR A 1 107 ? 23.854 9.686 4.253 1.00 18.71 107 TYR A C 1
ATOM 877 O O . TYR A 1 107 ? 22.972 9.740 5.104 1.00 18.90 107 TYR A O 1
ATOM 886 N N . ALA A 1 108 ? 24.850 8.817 4.307 1.00 19.39 108 ALA A N 1
ATOM 887 C CA . ALA A 1 108 ? 24.982 7.868 5.420 1.00 21.69 108 ALA A CA 1
ATOM 888 C C . ALA A 1 108 ? 24.766 8.437 6.829 1.00 22.03 108 ALA A C 1
ATOM 889 O O . ALA A 1 108 ? 24.090 7.796 7.643 1.00 20.62 108 ALA A O 1
ATOM 891 N N . PRO A 1 109 ? 25.273 9.664 7.123 1.00 24.31 109 PRO A N 1
ATOM 892 C CA . PRO A 1 109 ? 25.088 10.227 8.466 1.00 24.50 109 PRO A CA 1
ATOM 893 C C . PRO A 1 109 ? 23.619 10.469 8.798 1.00 23.24 109 PRO A C 1
ATOM 894 O O . PRO A 1 109 ? 23.239 10.518 9.965 1.00 23.55 109 PRO A O 1
ATOM 898 N N . GLU A 1 110 ? 22.803 10.610 7.765 1.00 22.40 110 GLU A N 1
ATOM 899 C CA . GLU A 1 110 ? 21.379 10.868 7.933 1.00 23.49 110 GLU A CA 1
ATOM 900 C C . GLU A 1 110 ? 20.548 9.648 8.289 1.00 22.45 110 GLU A C 1
ATOM 901 O O . GLU A 1 110 ? 19.399 9.797 8.690 1.00 23.38 110 GLU A O 1
ATOM 907 N N . VAL A 1 111 ? 21.085 8.451 8.052 1.00 20.64 111 VAL A N 1
ATOM 908 C CA . VAL A 1 111 ? 20.391 7.201 8.403 1.00 21.67 111 VAL A CA 1
ATOM 909 C C . VAL A 1 111 ? 20.756 6.977 9.901 1.00 21.04 111 VAL A C 1
ATOM 910 O O . VAL A 1 111 ? 21.837 6.483 10.249 1.00 18.65 111 VAL A O 1
ATOM 914 N N . ASN A 1 112 ? 19.838 7.371 10.775 1.00 20.08 112 ASN A N 1
ATOM 915 C CA . ASN A 1 112 ? 20.086 7.338 12.198 1.00 19.03 112 ASN A CA 1
ATOM 916 C C . ASN A 1 112 ? 18.860 6.924 12.951 1.00 17.09 112 ASN A C 1
ATOM 917 O O . ASN A 1 112 ? 17.903 7.663 13.007 1.00 17.22 112 ASN A O 1
ATOM 922 N N . TYR A 1 113 ? 18.926 5.732 13.536 1.00 18.11 113 TYR A N 1
ATOM 923 C CA . TYR A 1 113 ? 17.850 5.129 14.330 1.00 16.27 113 TYR A CA 1
ATOM 924 C C . TYR A 1 113 ? 18.019 5.186 15.849 1.00 14.22 113 TYR A C 1
ATOM 925 O O . TYR A 1 113 ? 17.331 4.483 16.565 1.00 16.00 113 TYR A O 1
ATOM 934 N N . ASN A 1 114 ? 18.908 6.036 16.333 1.00 14.74 114 ASN A N 1
ATOM 935 C CA . ASN A 1 114 ? 19.160 6.149 17.762 1.00 16.15 114 ASN A CA 1
ATOM 936 C C . ASN A 1 114 ? 17.951 6.508 18.631 1.00 17.45 114 ASN A C 1
ATOM 937 O O . ASN A 1 114 ? 17.860 6.049 19.766 1.00 18.41 114 ASN A O 1
ATOM 942 N N . ASP A 1 115 ? 17.015 7.301 18.126 1.00 17.35 115 ASP A N 1
ATOM 943 C CA . ASP A 1 115 ? 15.835 7.599 18.935 1.00 20.95 115 ASP A CA 1
ATOM 944 C C . ASP A 1 115 ? 15.030 6.340 19.197 1.00 20.03 115 ASP A C 1
ATOM 945 O O . ASP A 1 115 ? 14.530 6.135 20.293 1.00 21.40 115 ASP A O 1
ATOM 950 N N . LYS A 1 116 ? 14.897 5.501 18.181 1.00 18.68 116 LYS A N 1
ATOM 951 C CA . LYS A 1 116 ? 14.137 4.265 18.298 1.00 17.79 116 LYS A CA 1
ATOM 952 C C . LYS A 1 116 ? 14.831 3.300 19.239 1.00 17.63 116 LYS A C 1
ATOM 953 O O . LYS A 1 116 ? 14.188 2.577 20.014 1.00 16.63 116 LYS A O 1
ATOM 959 N N . ILE A 1 117 ? 16.151 3.248 19.106 1.00 17.90 117 ILE A N 1
ATOM 960 C CA . ILE A 1 117 ? 16.989 2.408 19.933 1.00 17.96 117 ILE A CA 1
ATOM 961 C C . ILE A 1 117 ? 16.925 2.842 21.409 1.00 18.03 117 ILE A C 1
ATOM 962 O O . ILE A 1 117 ? 16.712 2.010 22.290 1.00 17.18 117 ILE A O 1
ATOM 967 N N . LYS A 1 118 ? 17.078 4.136 21.672 1.00 19.10 118 LYS A N 1
ATOM 968 C CA . LYS A 1 118 ? 17.051 4.629 23.049 1.00 21.78 118 LYS A CA 1
ATOM 969 C C . LYS A 1 118 ? 15.726 4.259 23.695 1.00 21.58 118 LYS A C 1
ATOM 970 O O . LYS A 1 118 ? 15.658 3.883 24.857 1.00 21.84 118 LYS A O 1
ATOM 976 N N . LYS A 1 119 ? 14.669 4.400 22.911 1.00 24.06 119 LYS A N 1
ATOM 977 C CA . LYS A 1 119 ? 13.304 4.067 23.293 1.00 23.49 119 LYS A CA 1
ATOM 978 C C . LYS A 1 119 ? 13.021 2.600 23.621 1.00 20.32 119 LYS A C 1
ATOM 979 O O . LYS A 1 119 ? 12.428 2.304 24.653 1.00 19.43 119 LYS A O 1
ATOM 985 N N . VAL A 1 120 ? 13.391 1.685 22.733 1.00 16.92 120 VAL A N 1
ATOM 986 C CA . VAL A 1 120 ? 13.140 0.284 23.013 1.00 18.21 120 VAL A CA 1
ATOM 987 C C . VAL A 1 120 ? 14.039 -0.184 24.139 1.00 19.04 120 VAL A C 1
ATOM 988 O O . VAL A 1 120 ? 13.685 -1.140 24.843 1.00 18.13 120 VAL A O 1
ATOM 992 N N . TYR A 1 121 ? 15.206 0.464 24.293 1.00 18.89 121 TYR A N 1
ATOM 993 C CA . TYR A 1 121 ? 16.129 0.101 25.370 1.00 18.75 121 TYR A CA 1
ATOM 994 C C . TYR A 1 121 ? 15.449 0.365 26.724 1.00 17.84 121 TYR A C 1
ATOM 995 O O . TYR A 1 121 ? 15.316 -0.512 27.557 1.00 17.79 121 TYR A O 1
ATOM 1004 N N . ILE A 1 122 ? 14.899 1.546 26.874 1.00 17.85 122 ILE A N 1
ATOM 1005 C CA . ILE A 1 122 ? 14.253 1.899 28.105 1.00 19.95 122 ILE A CA 1
ATOM 1006 C C . ILE A 1 122 ? 12.973 1.119 28.362 1.00 21.24 122 ILE A C 1
ATOM 1007 O O . ILE A 1 122 ? 12.793 0.519 29.431 1.00 22.25 122 ILE A O 1
ATOM 1012 N N . GLU A 1 123 ? 12.100 1.095 27.367 1.00 22.33 123 GLU A N 1
ATOM 1013 C CA . GLU A 1 123 ? 10.812 0.425 27.476 1.00 22.33 123 GLU A CA 1
ATOM 1014 C C . GLU A 1 123 ? 10.806 -1.083 27.402 1.00 21.45 123 GLU A C 1
ATOM 1015 O O . GLU A 1 123 ? 9.930 -1.700 27.973 1.00 21.22 123 GLU A O 1
ATOM 1021 N N . LYS A 1 124 ? 11.746 -1.691 26.688 1.00 20.47 124 LYS A N 1
ATOM 1022 C CA . LYS A 1 124 ? 11.717 -3.134 26.563 1.00 22.96 124 LYS A CA 1
ATOM 1023 C C . LYS A 1 124 ? 12.913 -3.925 27.100 1.00 23.19 124 LYS A C 1
ATOM 1024 O O . LYS A 1 124 ? 12.766 -5.066 27.567 1.00 23.23 124 LYS A O 1
ATOM 1030 N N . ILE A 1 125 ? 14.104 -3.370 26.969 1.00 20.00 125 ILE A N 1
ATOM 1031 C CA . ILE A 1 125 ? 15.269 -4.086 27.414 1.00 18.88 125 ILE A CA 1
ATOM 1032 C C . ILE A 1 125 ? 15.520 -3.970 28.906 1.00 20.08 125 ILE A C 1
ATOM 1033 O O . ILE A 1 125 ? 15.707 -4.983 29.566 1.00 20.78 125 ILE A O 1
ATOM 1038 N N . ILE A 1 126 ? 15.420 -2.756 29.454 1.00 21.23 126 ILE A N 1
ATOM 1039 C CA . ILE A 1 126 ? 15.647 -2.525 30.901 1.00 22.74 126 ILE A CA 1
ATOM 1040 C C . ILE A 1 126 ? 14.837 -3.497 31.773 1.00 23.34 126 ILE A C 1
ATOM 1041 O O . ILE A 1 126 ? 15.398 -4.184 32.635 1.00 22.80 126 ILE A O 1
ATOM 1046 N N . PRO A 1 127 ? 13.520 -3.612 31.526 1.00 23.91 127 PRO A N 1
ATOM 1047 C CA . PRO A 1 127 ? 12.654 -4.510 32.290 1.00 23.34 127 PRO A CA 1
ATOM 1048 C C . PRO A 1 127 ? 13.048 -5.984 32.285 1.00 23.10 127 PRO A C 1
ATOM 1049 O O . PRO A 1 127 ? 12.686 -6.724 33.192 1.00 23.21 127 PRO A O 1
ATOM 1053 N N . LEU A 1 128 ? 13.743 -6.428 31.249 1.00 22.69 128 LEU A N 1
ATOM 1054 C CA . LEU A 1 128 ? 14.156 -7.818 31.168 1.00 22.76 128 LEU A CA 1
ATOM 1055 C C . LEU A 1 128 ? 15.475 -8.097 31.866 1.00 25.24 128 LEU A C 1
ATOM 1056 O O . LEU A 1 128 ? 15.694 -9.204 32.373 1.00 27.45 128 LEU A O 1
ATOM 1061 N N . ILE A 1 129 ? 16.394 -7.135 31.822 1.00 25.68 129 ILE A N 1
ATOM 1062 C CA . ILE A 1 129 ? 17.713 -7.366 32.411 1.00 26.42 129 ILE A CA 1
ATOM 1063 C C . ILE A 1 129 ? 17.982 -6.870 33.837 1.00 26.82 129 ILE A C 1
ATOM 1064 O O . ILE A 1 129 ? 18.891 -7.359 34.489 1.00 29.90 129 ILE A O 1
ATOM 1069 N N . SER A 1 130 ? 17.189 -5.930 34.322 1.00 27.26 130 SER A N 1
ATOM 1070 C CA . SER A 1 130 ? 17.387 -5.390 35.655 1.00 29.37 130 SER A CA 1
ATOM 1071 C C . SER A 1 130 ? 17.133 -6.419 36.733 1.00 30.68 130 SER A C 1
ATOM 1072 O O . SER A 1 130 ? 16.286 -7.311 36.571 1.00 29.42 130 SER A O 1
ATOM 1075 N N . LYS A 1 131 ? 17.814 -6.242 37.862 1.00 32.17 131 LYS A N 1
ATOM 1076 C CA . LYS A 1 131 ? 17.655 -7.152 38.976 1.00 34.42 131 LYS A CA 1
ATOM 1077 C C . LYS A 1 131 ? 16.297 -7.072 39.675 1.00 35.08 131 LYS A C 1
ATOM 1078 O O . LYS A 1 131 ? 15.825 -8.062 40.225 1.00 35.78 131 LYS A O 1
ATOM 1084 N N . ARG A 1 132 ? 15.679 -5.898 39.672 1.00 34.66 132 ARG A N 1
ATOM 1085 C CA . ARG A 1 132 ? 14.380 -5.690 40.323 1.00 35.50 132 ARG A CA 1
ATOM 1086 C C . ARG A 1 132 ? 13.755 -4.376 39.899 1.00 35.00 132 ARG A C 1
ATOM 1087 O O . ARG A 1 132 ? 14.391 -3.545 39.253 1.00 34.30 132 ARG A O 1
ATOM 1095 N N . ASP A 1 133 ? 12.499 -4.194 40.273 1.00 35.83 133 ASP A N 1
ATOM 1096 C CA . ASP A 1 133 ? 11.801 -2.969 39.949 1.00 37.90 133 ASP A CA 1
ATOM 1097 C C . ASP A 1 133 ? 12.086 -1.909 40.999 1.00 35.90 133 ASP A C 1
ATOM 1098 O O . ASP A 1 133 ? 12.630 -2.225 42.051 1.00 38.39 133 ASP A O 1
ATOM 1103 N N . GLY A 1 134 ? 11.797 -0.655 40.673 1.00 31.75 134 GLY A N 1
ATOM 1104 C CA . GLY A 1 134 ? 11.986 0.419 41.619 1.00 28.13 134 GLY A CA 1
ATOM 1105 C C . GLY A 1 134 ? 13.284 1.166 41.520 1.00 28.38 134 GLY A C 1
ATOM 1106 O O . GLY A 1 134 ? 14.214 0.741 40.832 1.00 26.95 134 GLY A O 1
ATOM 1107 N N . ASP A 1 135 ? 13.313 2.330 42.162 1.00 27.37 135 ASP A N 1
ATOM 1108 C CA . ASP A 1 135 ? 14.496 3.184 42.172 1.00 28.71 135 ASP A CA 1
ATOM 1109 C C . ASP A 1 135 ? 15.477 2.745 43.235 1.00 28.59 135 ASP A C 1
ATOM 1110 O O . ASP A 1 135 ? 15.074 2.319 44.314 1.00 30.27 135 ASP A O 1
ATOM 1115 N N . ASP A 1 136 ? 16.763 2.824 42.919 1.00 27.32 136 ASP A N 1
ATOM 1116 C CA . ASP A 1 136 ? 17.789 2.560 43.909 1.00 25.24 136 ASP A CA 1
ATOM 1117 C C . ASP A 1 136 ? 18.438 3.962 43.966 1.00 24.73 136 ASP A C 1
ATOM 1118 O O . ASP A 1 136 ? 19.253 4.336 43.127 1.00 23.00 136 ASP A O 1
ATOM 1123 N N . LYS A 1 137 ? 17.936 4.758 44.900 1.00 23.52 137 LYS A N 1
ATOM 1124 C CA . LYS A 1 137 ? 18.346 6.130 45.130 1.00 25.01 137 LYS A CA 1
ATOM 1125 C C . LYS A 1 137 ? 19.840 6.389 45.238 1.00 23.83 137 LYS A C 1
ATOM 1126 O O . LYS A 1 137 ? 20.290 7.509 45.017 1.00 24.61 137 LYS A O 1
ATOM 1132 N N . ASN A 1 138 ? 20.607 5.385 45.646 1.00 23.44 138 ASN A N 1
ATOM 1133 C CA . ASN A 1 138 ? 22.049 5.562 45.828 1.00 21.86 138 ASN A CA 1
ATOM 1134 C C . ASN A 1 138 ? 22.877 5.113 44.634 1.00 19.90 138 ASN A C 1
ATOM 1135 O O . ASN A 1 138 ? 24.102 5.112 44.708 1.00 17.03 138 ASN A O 1
ATOM 1140 N N . ASN A 1 139 ? 22.204 4.624 43.589 1.00 20.19 139 ASN A N 1
ATOM 1141 C CA . ASN A 1 139 ? 22.868 4.137 42.376 1.00 20.62 139 ASN A CA 1
ATOM 1142 C C . ASN A 1 139 ? 22.411 4.739 41.046 1.00 19.33 139 ASN A C 1
ATOM 1143 O O . ASN A 1 139 ? 22.631 4.127 39.996 1.00 19.77 139 ASN A O 1
ATOM 1148 N N . PHE A 1 140 ? 21.832 5.935 41.078 1.00 16.73 140 PHE A N 1
ATOM 1149 C CA . PHE A 1 140 ? 21.397 6.595 39.856 1.00 17.80 140 PHE A CA 1
ATOM 1150 C C . PHE A 1 140 ? 22.533 6.845 38.855 1.00 18.12 140 PHE A C 1
ATOM 1151 O O . PHE A 1 140 ? 22.362 6.622 37.660 1.00 17.44 140 PHE A O 1
ATOM 1159 N N . GLY A 1 141 ? 23.683 7.293 39.337 1.00 15.80 141 GLY A N 1
ATOM 1160 C CA . GLY A 1 141 ? 24.813 7.520 38.463 1.00 15.25 141 GLY A CA 1
ATOM 1161 C C . GLY A 1 141 ? 25.443 6.232 37.962 1.00 17.21 141 GLY A C 1
ATOM 1162 O O . GLY A 1 141 ? 25.897 6.190 36.818 1.00 18.87 141 GLY A O 1
ATOM 1163 N N . SER A 1 142 ? 25.557 5.210 38.817 1.00 17.93 142 SER A N 1
ATOM 1164 C CA . SER A 1 142 ? 26.107 3.913 38.410 1.00 18.25 142 SER A CA 1
ATOM 1165 C C . SER A 1 142 ? 25.266 3.333 37.278 1.00 19.73 142 SER A C 1
ATOM 1166 O O . SER A 1 142 ? 25.795 2.754 36.325 1.00 15.77 142 SER A O 1
ATOM 1169 N N . VAL A 1 143 ? 23.954 3.460 37.412 1.00 17.05 143 VAL A N 1
ATOM 1170 C CA . VAL A 1 143 ? 23.053 2.983 36.393 1.00 15.82 143 VAL A CA 1
ATOM 1171 C C . VAL A 1 143 ? 23.221 3.740 35.075 1.00 17.07 143 VAL A C 1
ATOM 1172 O O . VAL A 1 143 ? 23.482 3.117 34.058 1.00 18.82 143 VAL A O 1
ATOM 1176 N N . ALA A 1 144 ? 23.130 5.068 35.106 1.00 15.43 144 ALA A N 1
ATOM 1177 C CA . ALA A 1 144 ? 23.249 5.885 33.902 1.00 14.34 144 ALA A CA 1
ATOM 1178 C C . ALA A 1 144 ? 24.513 5.613 33.100 1.00 15.66 144 ALA A C 1
ATOM 1179 O O . ALA A 1 144 ? 24.466 5.514 31.869 1.00 14.13 144 ALA A O 1
ATOM 1181 N N . THR A 1 145 ? 25.635 5.450 33.777 1.00 14.17 145 THR A N 1
ATOM 1182 C CA . THR A 1 145 ? 26.870 5.203 33.074 1.00 15.29 145 THR A CA 1
ATOM 1183 C C . THR A 1 145 ? 26.878 3.806 32.430 1.00 16.96 145 THR A C 1
ATOM 1184 O O . THR A 1 145 ? 27.491 3.613 31.371 1.00 18.33 145 THR A O 1
ATOM 1188 N N . ARG A 1 146 ? 26.218 2.835 33.063 1.00 17.50 146 ARG A N 1
ATOM 1189 C CA . ARG A 1 146 ? 26.113 1.483 32.516 1.00 16.75 146 ARG A CA 1
ATOM 1190 C C . ARG A 1 146 ? 25.139 1.557 31.311 1.00 14.95 146 ARG A C 1
ATOM 1191 O O . ARG A 1 146 ? 25.300 0.838 30.346 1.00 16.42 146 ARG A O 1
ATOM 1199 N N . ASP A 1 147 ? 24.109 2.384 31.400 1.00 13.26 147 ASP A N 1
ATOM 1200 C CA . ASP A 1 147 ? 23.176 2.542 30.309 1.00 13.94 147 ASP A CA 1
ATOM 1201 C C . ASP A 1 147 ? 23.865 3.135 29.090 1.00 14.54 147 ASP A C 1
ATOM 1202 O O . ASP A 1 147 ? 23.606 2.733 27.974 1.00 15.29 147 ASP A O 1
ATOM 1207 N N . ILE A 1 148 ? 24.742 4.097 29.295 1.00 14.51 148 ILE A N 1
ATOM 1208 C CA . ILE A 1 148 ? 25.470 4.702 28.188 1.00 13.76 148 ILE A CA 1
ATOM 1209 C C . ILE A 1 148 ? 26.317 3.664 27.483 1.00 15.59 148 ILE A C 1
ATOM 1210 O O . ILE A 1 148 ? 26.340 3.640 26.247 1.00 18.21 148 ILE A O 1
ATOM 1215 N N . GLU A 1 149 ? 26.986 2.793 28.240 1.00 13.85 149 GLU A N 1
ATOM 1216 C CA . GLU A 1 149 ? 27.785 1.719 27.650 1.00 14.83 149 GLU A CA 1
ATOM 1217 C C . GLU A 1 149 ? 26.939 0.771 26.808 1.00 14.25 149 GLU A C 1
ATOM 1218 O O . GLU A 1 149 ? 27.371 0.361 25.731 1.00 14.99 149 GLU A O 1
ATOM 1224 N N . CYS A 1 150 ? 25.757 0.403 27.299 1.00 12.20 150 CYS A N 1
ATOM 1225 C CA . CYS A 1 150 ? 24.866 -0.479 26.542 1.00 15.45 150 CYS A CA 1
ATOM 1226 C C . CYS A 1 150 ? 24.369 0.177 25.243 1.00 14.40 150 CYS A C 1
ATOM 1227 O O . CYS A 1 150 ? 24.358 -0.462 24.212 1.00 14.93 150 CYS A O 1
ATOM 1230 N N . LEU A 1 151 ? 23.910 1.420 25.329 1.00 14.24 151 LEU A N 1
ATOM 1231 C CA . LEU A 1 151 ? 23.401 2.186 24.190 1.00 15.15 151 LEU A CA 1
ATOM 1232 C C . LEU A 1 151 ? 24.428 2.391 23.056 1.00 16.27 151 LEU A C 1
ATOM 1233 O O . LEU A 1 151 ? 24.098 2.217 21.872 1.00 16.05 151 LEU A O 1
ATOM 1238 N N . GLN A 1 152 ? 25.657 2.759 23.405 1.00 14.22 152 GLN A N 1
ATOM 1239 C CA . GLN A 1 152 ? 26.693 2.951 22.406 1.00 15.55 152 GLN A CA 1
ATOM 1240 C C . GLN A 1 152 ? 27.061 1.639 21.711 1.00 17.21 152 GLN A C 1
ATOM 1241 O O . GLN A 1 152 ? 27.402 1.667 20.535 1.00 17.91 152 GLN A O 1
ATOM 1247 N N . SER A 1 153 ? 26.998 0.499 22.413 1.00 18.52 153 SER A N 1
ATOM 1248 C CA . SER A 1 153 ? 27.266 -0.816 21.794 1.00 18.57 153 SER A CA 1
ATOM 1249 C C . SER A 1 153 ? 26.169 -1.256 20.836 1.00 17.45 153 SER A C 1
ATOM 1250 O O . SER A 1 153 ? 26.469 -1.774 19.750 1.00 14.78 153 SER A O 1
ATOM 1253 N N . LEU A 1 154 ? 24.912 -1.118 21.282 1.00 16.06 154 LEU A N 1
ATOM 1254 C CA . LEU A 1 154 ? 23.756 -1.456 20.462 1.00 17.47 154 LEU A CA 1
ATOM 1255 C C . LEU A 1 154 ? 23.751 -0.540 19.259 1.00 18.53 154 LEU A C 1
ATOM 1256 O O . LEU A 1 154 ? 23.570 -0.986 18.143 1.00 19.06 154 LEU A O 1
ATOM 1261 N N . SER A 1 155 ? 23.969 0.748 19.481 1.00 18.39 155 SER A N 1
ATOM 1262 C CA . SER A 1 155 ? 23.996 1.680 18.383 1.00 16.72 155 SER A CA 1
ATOM 1263 C C . SER A 1 155 ? 25.023 1.315 17.333 1.00 16.51 155 SER A C 1
ATOM 1264 O O . SER A 1 155 ? 24.715 1.386 16.134 1.00 17.63 155 SER A O 1
ATOM 1267 N N . ARG A 1 156 ? 26.242 0.961 17.740 1.00 14.90 156 ARG A N 1
ATOM 1268 C CA . ARG A 1 156 ? 27.263 0.620 16.750 1.00 15.35 156 ARG A CA 1
ATOM 1269 C C . ARG A 1 156 ? 26.915 -0.666 15.998 1.00 17.10 156 ARG A C 1
ATOM 1270 O O . ARG A 1 156 ? 27.145 -0.779 14.789 1.00 15.49 156 ARG A O 1
ATOM 1278 N N . ARG A 1 157 ? 26.369 -1.639 16.720 1.00 16.74 157 ARG A N 1
ATOM 1279 C CA . ARG A 1 157 ? 25.990 -2.902 16.115 1.00 18.92 157 ARG A CA 1
ATOM 1280 C C . ARG A 1 157 ? 24.842 -2.711 15.135 1.00 19.81 157 ARG A C 1
ATOM 1281 O O . ARG A 1 157 ? 24.909 -3.177 13.987 1.00 22.98 157 ARG A O 1
ATOM 1289 N N . ILE A 1 158 ? 23.811 -1.999 15.546 1.00 17.28 158 ILE A N 1
ATOM 1290 C CA . ILE A 1 158 ? 22.685 -1.791 14.661 1.00 16.79 158 ILE A CA 1
ATOM 1291 C C . ILE A 1 158 ? 23.029 -0.960 13.420 1.00 15.91 158 ILE A C 1
ATOM 1292 O O . ILE A 1 158 ? 22.701 -1.360 12.319 1.00 16.82 158 ILE A O 1
ATOM 1297 N N . HIS A 1 159 ? 23.767 0.134 13.569 1.00 14.95 159 HIS A N 1
ATOM 1298 C CA . HIS A 1 159 ? 24.126 0.954 12.416 1.00 14.03 159 HIS A CA 1
ATOM 1299 C C . HIS A 1 159 ? 25.208 0.333 11.553 1.00 16.65 159 HIS A C 1
ATOM 1300 O O . HIS A 1 159 ? 25.522 0.840 10.486 1.00 15.83 159 HIS A O 1
ATOM 1307 N N . PHE A 1 160 ? 25.738 -0.804 11.983 1.00 17.31 160 PHE A N 1
ATOM 1308 C CA . PHE A 1 160 ? 26.747 -1.488 11.208 1.00 17.80 160 PHE A CA 1
ATOM 1309 C C . PHE A 1 160 ? 26.081 -2.108 9.958 1.00 16.79 160 PHE A C 1
ATOM 1310 O O . PHE A 1 160 ? 26.758 -2.596 9.053 1.00 14.69 160 PHE A O 1
ATOM 1318 N N . GLY A 1 161 ? 24.747 -2.093 9.935 1.00 19.05 161 GLY A N 1
ATOM 1319 C CA . GLY A 1 161 ? 23.979 -2.588 8.791 1.00 19.93 161 GLY A CA 1
ATOM 1320 C C . GLY A 1 161 ? 24.252 -1.782 7.511 1.00 20.50 161 GLY A C 1
ATOM 1321 O O . GLY A 1 161 ? 23.972 -2.236 6.411 1.00 19.19 161 GLY A O 1
ATOM 1322 N N . LYS A 1 162 ? 24.811 -0.584 7.662 1.00 19.29 162 LYS A N 1
ATOM 1323 C CA . LYS A 1 162 ? 25.173 0.281 6.544 1.00 19.23 162 LYS A CA 1
ATOM 1324 C C . LYS A 1 162 ? 26.331 -0.276 5.729 1.00 17.54 162 LYS A C 1
ATOM 1325 O O . LYS A 1 162 ? 26.337 -0.193 4.493 1.00 16.40 162 LYS A O 1
ATOM 1331 N N . PHE A 1 163 ? 27.301 -0.860 6.424 1.00 16.52 163 PHE A N 1
ATOM 1332 C CA . PHE A 1 163 ? 28.465 -1.467 5.794 1.00 15.78 163 PHE A CA 1
ATOM 1333 C C . PHE A 1 163 ? 28.043 -2.789 5.165 1.00 19.09 163 PHE A C 1
ATOM 1334 O O . PHE A 1 163 ? 28.534 -3.164 4.085 1.00 20.58 163 PHE A O 1
ATOM 1342 N N . VAL A 1 164 ? 27.160 -3.510 5.851 1.00 16.93 164 VAL A N 1
ATOM 1343 C CA . VAL A 1 164 ? 26.633 -4.783 5.362 1.00 17.03 164 VAL A CA 1
ATOM 1344 C C . VAL A 1 164 ? 25.923 -4.517 4.037 1.00 17.23 164 VAL A C 1
ATOM 1345 O O . VAL A 1 164 ? 26.211 -5.172 3.041 1.00 17.72 164 VAL A O 1
ATOM 1349 N N . ALA A 1 165 ? 25.052 -3.510 4.027 1.00 15.88 165 ALA A N 1
ATOM 1350 C CA . ALA A 1 165 ? 24.300 -3.145 2.841 1.00 16.25 165 ALA A CA 1
ATOM 1351 C C . ALA A 1 165 ? 25.166 -2.651 1.686 1.00 16.17 165 ALA A C 1
ATOM 1352 O O . ALA A 1 165 ? 24.898 -2.973 0.546 1.00 17.92 165 ALA A O 1
ATOM 1354 N N . GLU A 1 166 ? 26.222 -1.906 1.971 1.00 16.72 166 GLU A N 1
ATOM 1355 C CA . GLU A 1 166 ? 27.092 -1.396 0.915 1.00 16.50 166 GLU A CA 1
ATOM 1356 C C . GLU A 1 166 ? 27.906 -2.518 0.262 1.00 17.85 166 GLU A C 1
ATOM 1357 O O . GLU A 1 166 ? 28.172 -2.488 -0.959 1.00 16.96 166 GLU A O 1
ATOM 1363 N N . ALA A 1 167 ? 28.312 -3.495 1.077 1.00 17.83 167 ALA A N 1
ATOM 1364 C CA . ALA A 1 167 ? 29.081 -4.639 0.595 1.00 18.29 167 ALA A CA 1
ATOM 1365 C C . ALA A 1 167 ? 28.214 -5.403 -0.395 1.00 19.69 167 ALA A C 1
ATOM 1366 O O . ALA A 1 167 ? 28.663 -5.769 -1.485 1.00 19.65 167 ALA A O 1
ATOM 1368 N N . LYS A 1 168 ? 26.969 -5.654 0.006 1.00 20.39 168 LYS A N 1
ATOM 1369 C CA . LYS A 1 168 ? 26.013 -6.381 -0.831 1.00 21.42 168 LYS A CA 1
ATOM 1370 C C . LYS A 1 168 ? 25.723 -5.658 -2.116 1.00 22.26 168 LYS A C 1
ATOM 1371 O O . LYS A 1 168 ? 25.791 -6.279 -3.171 1.00 22.13 168 LYS A O 1
ATOM 1377 N N . PHE A 1 169 ? 25.449 -4.350 -2.029 1.00 21.61 169 PHE A N 1
ATOM 1378 C CA . PHE A 1 169 ? 25.175 -3.511 -3.191 1.00 19.74 169 PHE A CA 1
ATOM 1379 C C . PHE A 1 169 ? 26.285 -3.659 -4.236 1.00 18.48 169 PHE A C 1
ATOM 1380 O O . PHE A 1 169 ? 26.042 -4.031 -5.383 1.00 16.23 169 PHE A O 1
ATOM 1388 N N . GLN A 1 170 ? 27.513 -3.426 -3.797 1.00 20.76 170 GLN A N 1
ATOM 1389 C CA . GLN A 1 170 ? 28.691 -3.477 -4.657 1.00 23.82 170 GLN A CA 1
ATOM 1390 C C . GLN A 1 170 ? 28.956 -4.846 -5.288 1.00 26.35 170 GLN A C 1
ATOM 1391 O O . GLN A 1 170 ? 29.642 -4.939 -6.305 1.00 25.67 170 GLN A O 1
ATOM 1397 N N . SER A 1 171 ? 28.442 -5.912 -4.675 1.00 26.90 171 SER A N 1
ATOM 1398 C CA . SER A 1 171 ? 28.687 -7.253 -5.195 1.00 27.75 171 SER A CA 1
ATOM 1399 C C . SER A 1 171 ? 27.672 -7.695 -6.221 1.00 25.52 171 SER A C 1
ATOM 1400 O O . SER A 1 171 ? 27.795 -8.774 -6.784 1.00 25.24 171 SER A O 1
ATOM 1403 N N . ASP A 1 172 ? 26.656 -6.881 -6.455 1.00 24.47 172 ASP A N 1
ATOM 1404 C CA . ASP A 1 172 ? 25.660 -7.255 -7.423 1.00 23.01 172 ASP A CA 1
ATOM 1405 C C . ASP A 1 172 ? 24.832 -6.019 -7.742 1.00 20.01 172 ASP A C 1
ATOM 1406 O O . ASP A 1 172 ? 23.639 -5.920 -7.439 1.00 19.70 172 ASP A O 1
ATOM 1411 N N . ILE A 1 173 ? 25.494 -5.056 -8.351 1.00 19.96 173 ILE A N 1
ATOM 1412 C CA . ILE A 1 173 ? 24.826 -3.818 -8.736 1.00 21.77 173 ILE A CA 1
ATOM 1413 C C . ILE A 1 173 ? 23.586 -3.947 -9.643 1.00 20.57 173 ILE A C 1
ATOM 1414 O O . ILE A 1 173 ? 22.601 -3.249 -9.404 1.00 22.41 173 ILE A O 1
ATOM 1419 N N . PRO A 1 174 ? 23.601 -4.826 -10.680 1.00 19.87 174 PRO A N 1
ATOM 1420 C CA . PRO A 1 174 ? 22.433 -4.978 -11.563 1.00 20.30 174 PRO A CA 1
ATOM 1421 C C . PRO A 1 174 ? 21.194 -5.389 -10.811 1.00 19.62 174 PRO A C 1
ATOM 1422 O O . PRO A 1 174 ? 20.123 -4.826 -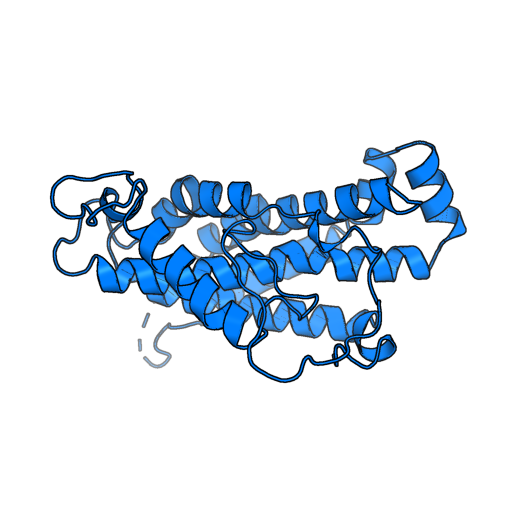11.025 1.00 19.08 174 PRO A O 1
ATOM 1426 N N . LEU A 1 175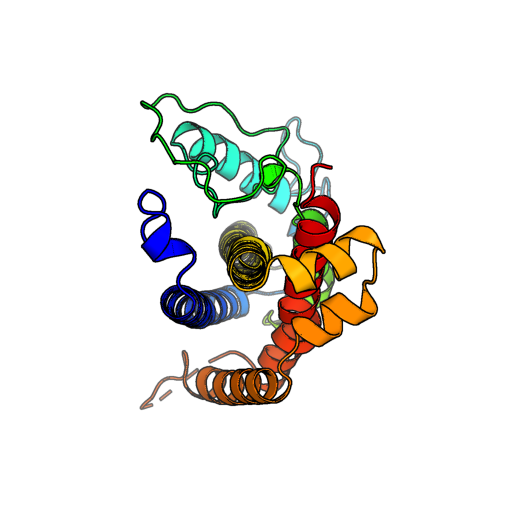 ? 21.337 -6.364 -9.915 1.00 19.50 175 LEU A N 1
ATOM 1427 C CA . LEU A 1 175 ? 20.198 -6.833 -9.144 1.00 20.75 175 LEU A CA 1
ATOM 1428 C C . LEU A 1 175 ? 19.652 -5.775 -8.209 1.00 21.57 175 LEU A C 1
ATOM 1429 O O . LEU A 1 175 ? 18.455 -5.494 -8.189 1.00 21.57 175 LEU A O 1
ATOM 1434 N N . TYR A 1 176 ? 20.537 -5.209 -7.396 1.00 24.69 176 TYR A N 1
ATOM 1435 C CA . TYR A 1 176 ? 20.130 -4.184 -6.444 1.00 22.06 176 TYR A CA 1
ATOM 1436 C C . TYR A 1 176 ? 19.570 -2.957 -7.102 1.00 21.42 176 TYR A C 1
ATOM 1437 O O . TYR A 1 176 ? 18.643 -2.373 -6.576 1.00 21.51 176 TYR A O 1
ATOM 1446 N N . THR A 1 177 ? 20.094 -2.587 -8.266 1.00 20.78 177 THR A N 1
ATOM 1447 C CA . THR A 1 177 ? 19.581 -1.411 -8.977 1.00 23.40 177 THR A CA 1
ATOM 1448 C C . THR A 1 177 ? 18.098 -1.534 -9.279 1.00 24.41 177 THR A C 1
ATOM 1449 O O . THR A 1 177 ? 17.344 -0.573 -9.042 1.00 24.87 177 THR A O 1
ATOM 1453 N N . LYS A 1 178 ? 17.668 -2.714 -9.745 1.00 24.92 178 LYS A N 1
ATOM 1454 C CA . LYS A 1 178 ? 16.247 -2.945 -10.086 1.00 26.52 178 LYS A CA 1
ATOM 1455 C C . LYS A 1 178 ? 15.357 -2.954 -8.849 1.00 26.44 178 LYS A C 1
ATOM 1456 O O . LYS A 1 178 ? 14.190 -2.555 -8.911 1.00 27.29 178 LYS A O 1
ATOM 1462 N N . LEU A 1 179 ? 15.880 -3.491 -7.748 1.00 24.09 179 LEU A N 1
ATOM 1463 C CA . LEU A 1 179 ? 15.125 -3.539 -6.510 1.00 24.04 179 LEU A CA 1
ATOM 1464 C C . LEU A 1 179 ? 14.928 -2.128 -5.969 1.00 22.67 179 LEU A C 1
ATOM 1465 O O . LEU A 1 179 ? 13.842 -1.785 -5.477 1.00 23.04 179 LEU A O 1
ATOM 1470 N N . ILE A 1 180 ? 16.004 -1.344 -6.018 1.00 22.89 180 ILE A N 1
ATOM 1471 C CA . ILE A 1 180 ? 16.018 0.029 -5.532 1.00 22.59 180 ILE A CA 1
ATOM 1472 C C . ILE A 1 180 ? 15.121 0.888 -6.417 1.00 25.37 180 ILE A C 1
ATOM 1473 O O . ILE A 1 180 ? 14.195 1.537 -5.919 1.00 24.58 180 ILE A O 1
ATOM 1478 N N . LYS A 1 181 ? 15.335 0.820 -7.732 1.00 28.07 181 LYS A N 1
ATOM 1479 C CA . LYS A 1 181 ? 14.522 1.588 -8.695 1.00 31.62 181 LYS A CA 1
ATOM 1480 C C . LYS A 1 181 ? 13.020 1.415 -8.569 1.00 31.04 181 LYS A C 1
ATOM 1481 O O . LYS A 1 181 ? 12.265 2.388 -8.691 1.00 33.14 181 LYS A O 1
ATOM 1487 N N . SER A 1 182 ? 12.564 0.183 -8.375 1.00 31.40 182 SER A N 1
ATOM 1488 C CA . SER A 1 182 ? 11.133 -0.012 -8.207 1.00 32.31 182 SER A CA 1
ATOM 1489 C C . SER A 1 182 ? 10.687 0.030 -6.730 1.00 31.90 182 SER A C 1
ATOM 1490 O O . SER A 1 182 ? 9.500 -0.152 -6.452 1.00 32.53 182 SER A O 1
ATOM 1493 N N . LYS A 1 183 ? 11.605 0.398 -5.824 1.00 30.87 183 LYS A N 1
ATOM 1494 C CA . LYS A 1 183 ? 11.344 0.464 -4.382 1.00 30.57 183 LYS A CA 1
ATOM 1495 C C . LYS A 1 183 ? 10.700 -0.800 -3.853 1.00 30.37 183 LYS A C 1
ATOM 1496 O O . LYS A 1 183 ? 9.745 -0.744 -3.053 1.00 30.12 183 LYS A O 1
ATOM 1502 N N . ASP A 1 184 ? 11.250 -1.944 -4.250 1.00 28.77 184 ASP A N 1
ATOM 1503 C CA . ASP A 1 184 ? 10.685 -3.220 -3.837 1.00 27.68 184 ASP A CA 1
ATOM 1504 C C . ASP A 1 184 ? 11.261 -3.682 -2.518 1.00 26.33 184 ASP A C 1
ATOM 1505 O O . ASP A 1 184 ? 12.191 -4.457 -2.495 1.00 27.08 184 ASP A O 1
ATOM 1510 N N . VAL A 1 185 ? 10.654 -3.249 -1.429 1.00 26.37 185 VAL A N 1
ATOM 1511 C CA . VAL A 1 185 ? 11.115 -3.575 -0.078 1.00 26.88 185 VAL A CA 1
ATOM 1512 C C . VAL A 1 185 ? 11.112 -5.064 0.253 1.00 26.86 185 VAL A C 1
ATOM 1513 O O . VAL A 1 185 ? 12.066 -5.589 0.829 1.00 24.81 185 VAL A O 1
ATOM 1517 N N . GLU A 1 186 ? 10.069 -5.749 -0.185 1.00 29.64 186 GLU A N 1
ATOM 1518 C CA . GLU A 1 186 ? 9.918 -7.183 0.060 1.00 33.68 186 GLU A CA 1
ATOM 1519 C C . GLU A 1 186 ? 11.061 -7.930 -0.653 1.00 31.68 186 GLU A C 1
ATOM 1520 O O . GLU A 1 186 ? 11.606 -8.929 -0.139 1.00 32.43 186 GLU A O 1
ATOM 1526 N N . GLY A 1 187 ? 11.402 -7.461 -1.852 1.00 28.75 187 GLY A N 1
ATOM 1527 C CA . GLY A 1 187 ? 12.483 -8.072 -2.607 1.00 24.67 187 GLY A CA 1
ATOM 1528 C C . GLY A 1 187 ? 13.813 -7.861 -1.898 1.00 25.66 187 GLY A C 1
ATOM 1529 O O . GLY A 1 187 ? 14.659 -8.757 -1.879 1.00 23.15 187 GLY A O 1
ATOM 1530 N N . ILE A 1 188 ? 14.019 -6.660 -1.351 1.00 25.00 188 ILE A N 1
ATOM 1531 C CA . ILE A 1 188 ? 15.248 -6.361 -0.632 1.00 24.60 188 ILE A CA 1
ATOM 1532 C C . ILE A 1 188 ? 15.334 -7.194 0.652 1.00 24.65 188 ILE A C 1
ATOM 1533 O O . ILE A 1 188 ? 16.360 -7.847 0.909 1.00 22.27 188 ILE A O 1
ATOM 1538 N N . MET A 1 189 ? 14.239 -7.236 1.410 1.00 25.23 189 MET A N 1
ATOM 1539 C CA . MET A 1 189 ? 14.203 -8.017 2.648 1.00 27.07 189 MET A CA 1
ATOM 1540 C C . MET A 1 189 ? 14.590 -9.476 2.415 1.00 28.83 189 MET A C 1
ATOM 1541 O O . MET A 1 189 ? 15.434 -10.026 3.123 1.00 27.89 189 MET A O 1
ATOM 1546 N N . LYS A 1 190 ? 14.023 -10.057 1.364 1.00 28.80 190 LYS A N 1
ATOM 1547 C CA . LYS A 1 190 ? 14.256 -11.441 0.980 1.00 30.42 190 LYS A CA 1
ATOM 1548 C C . LYS A 1 190 ? 15.738 -11.670 0.579 1.00 27.62 190 LYS A C 1
ATOM 1549 O O . LYS A 1 190 ? 16.301 -12.747 0.761 1.00 28.44 190 LYS A O 1
ATOM 1555 N N . ASN A 1 191 ? 16.383 -10.648 0.048 1.00 25.71 191 ASN A N 1
ATOM 1556 C CA . ASN A 1 191 ? 17.785 -10.781 -0.328 1.00 26.72 191 ASN A CA 1
ATOM 1557 C C . ASN A 1 191 ? 18.754 -10.551 0.824 1.00 26.18 191 ASN A C 1
ATOM 1558 O O . ASN A 1 191 ? 19.932 -10.863 0.676 1.00 23.64 191 ASN A O 1
ATOM 1563 N N . ILE A 1 192 ? 18.288 -9.946 1.927 1.00 26.00 192 ILE A N 1
ATOM 1564 C CA . ILE A 1 192 ? 19.158 -9.685 3.081 1.00 26.06 192 ILE A CA 1
ATOM 1565 C C . ILE A 1 192 ? 18.826 -10.568 4.283 1.00 28.07 192 ILE A C 1
ATOM 1566 O O . ILE A 1 192 ? 19.219 -10.262 5.407 1.00 32.57 192 ILE A O 1
ATOM 1571 N N . THR A 1 193 ? 18.099 -11.654 4.052 1.00 28.05 193 THR A N 1
ATOM 1572 C CA . THR A 1 193 ? 17.723 -12.591 5.112 1.00 27.80 193 THR A CA 1
ATOM 1573 C C . THR A 1 193 ? 18.216 -14.012 4.850 1.00 26.56 193 THR A C 1
ATOM 1574 O O . THR A 1 193 ? 17.839 -14.619 3.856 1.00 30.27 193 THR A O 1
ATOM 1578 N N . ASN A 1 194 ? 19.089 -14.536 5.696 1.00 23.14 194 ASN A N 1
ATOM 1579 C CA . ASN A 1 194 ? 19.554 -15.902 5.507 1.00 20.96 194 ASN A CA 1
ATOM 1580 C C . ASN A 1 194 ? 19.065 -16.553 6.775 1.00 20.84 194 ASN A C 1
ATOM 1581 O O . ASN A 1 194 ? 19.707 -16.456 7.813 1.00 22.79 194 ASN A O 1
ATOM 1586 N N . SER A 1 195 ? 17.873 -17.121 6.724 1.00 19.29 195 SER A N 1
ATOM 1587 C CA . SER A 1 195 ? 17.293 -17.748 7.900 1.00 22.08 195 SER A CA 1
ATOM 1588 C C . SER A 1 195 ? 18.180 -18.768 8.605 1.00 23.43 195 SER A C 1
ATOM 1589 O O . SER A 1 195 ? 18.126 -18.871 9.827 1.00 22.82 195 SER A O 1
ATOM 1592 N N . ALA A 1 196 ? 18.954 -19.531 7.828 1.00 23.89 196 ALA A N 1
ATOM 1593 C CA . ALA A 1 196 ? 19.847 -20.561 8.354 1.00 23.87 196 ALA A CA 1
ATOM 1594 C C . ALA A 1 196 ? 20.907 -19.947 9.264 1.00 24.72 196 ALA A C 1
ATOM 1595 O O . ALA A 1 196 ? 21.189 -20.480 10.342 1.00 25.01 196 ALA A O 1
ATOM 1597 N N . VAL A 1 197 ? 21.437 -18.796 8.859 1.00 23.70 197 VAL A N 1
ATOM 1598 C CA . VAL A 1 197 ? 22.467 -18.111 9.625 1.00 24.26 197 VAL A CA 1
ATOM 1599 C C . VAL A 1 197 ? 21.889 -17.492 10.892 1.00 23.89 197 VAL A C 1
ATOM 1600 O O . VAL A 1 197 ? 22.561 -17.468 11.917 1.00 25.37 197 VAL A O 1
ATOM 1604 N N . GLU A 1 198 ? 20.663 -16.983 10.809 1.00 22.50 198 GLU A N 1
ATOM 1605 C CA . GLU A 1 198 ? 19.989 -16.383 11.947 1.00 23.74 198 GLU A CA 1
ATOM 1606 C C . GLU A 1 198 ? 19.709 -17.423 13.046 1.00 27.41 198 GLU A C 1
ATOM 1607 O O . GLU A 1 198 ? 19.928 -17.139 14.224 1.00 28.03 198 GLU A O 1
ATOM 1613 N N . GLU A 1 199 ? 19.322 -18.649 12.692 1.00 28.86 199 GLU A N 1
ATOM 1614 C CA . GLU A 1 199 ? 19.126 -19.681 13.718 1.00 31.02 199 GLU A CA 1
ATOM 1615 C C . GLU A 1 199 ? 20.407 -19.951 14.490 1.00 28.86 199 GLU A C 1
ATOM 1616 O O . GLU A 1 199 ? 20.430 -20.033 15.714 1.00 26.74 199 GLU A O 1
ATOM 1622 N N . LYS A 1 200 ? 21.465 -20.110 13.720 1.00 28.36 200 LYS A N 1
ATOM 1623 C CA . LYS A 1 200 ? 22.805 -20.349 14.195 1.00 29.46 200 LYS A CA 1
ATOM 1624 C C . LYS A 1 200 ? 23.251 -19.272 15.176 1.00 25.91 200 LYS A C 1
ATOM 1625 O O . LYS A 1 200 ? 23.889 -19.576 16.164 1.00 26.12 200 LYS A O 1
ATOM 1631 N N . ILE A 1 201 ? 22.944 -18.014 14.892 1.00 24.20 201 ILE A N 1
ATOM 1632 C CA . ILE A 1 201 ? 23.337 -16.928 15.780 1.00 23.56 201 ILE A CA 1
ATOM 1633 C C . ILE A 1 201 ? 22.645 -17.137 17.112 1.00 24.32 201 ILE A C 1
ATOM 1634 O O . ILE A 1 201 ? 23.299 -17.155 18.150 1.00 25.52 201 ILE A O 1
ATOM 1639 N N . LEU A 1 202 ? 21.325 -17.316 17.083 1.00 22.86 202 LEU A N 1
ATOM 1640 C CA . LEU A 1 202 ? 20.540 -17.514 18.297 1.00 23.70 202 LEU A CA 1
ATOM 1641 C C . LEU A 1 202 ? 21.044 -18.687 19.167 1.00 25.81 202 LEU A C 1
ATOM 1642 O O . LEU A 1 202 ? 21.114 -18.599 20.413 1.00 23.86 202 LEU A O 1
ATOM 1647 N N . GLU A 1 203 ? 21.454 -19.762 18.501 1.00 27.11 203 GLU A N 1
ATOM 1648 C CA . GLU A 1 203 ? 21.968 -20.925 19.199 1.00 29.09 203 GLU A CA 1
ATOM 1649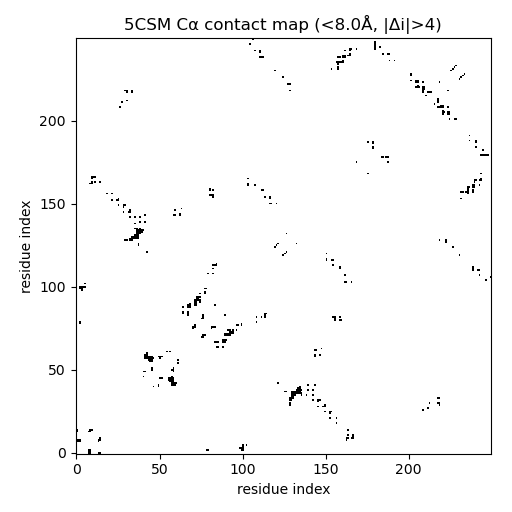 C C . GLU A 1 203 ? 23.268 -20.578 19.881 1.00 27.37 203 GLU A C 1
ATOM 1650 O O . GLU A 1 203 ? 23.475 -20.959 21.015 1.00 28.83 203 GLU A O 1
ATOM 1656 N N . ARG A 1 204 ? 24.132 -19.812 19.235 1.00 25.49 204 ARG A N 1
ATOM 1657 C CA . ARG A 1 204 ? 25.385 -19.427 19.871 1.00 24.70 204 ARG A CA 1
ATOM 1658 C C . ARG A 1 204 ? 25.157 -18.467 21.041 1.00 24.08 204 ARG A C 1
ATOM 1659 O O . ARG A 1 204 ? 25.878 -18.509 22.041 1.00 24.64 204 ARG A O 1
ATOM 1667 N N . LEU A 1 205 ? 24.162 -17.599 20.912 1.00 21.53 205 LEU A N 1
ATOM 1668 C CA . LEU A 1 205 ? 23.845 -16.659 21.969 1.00 22.84 205 LEU A CA 1
ATOM 1669 C C . LEU A 1 205 ? 23.388 -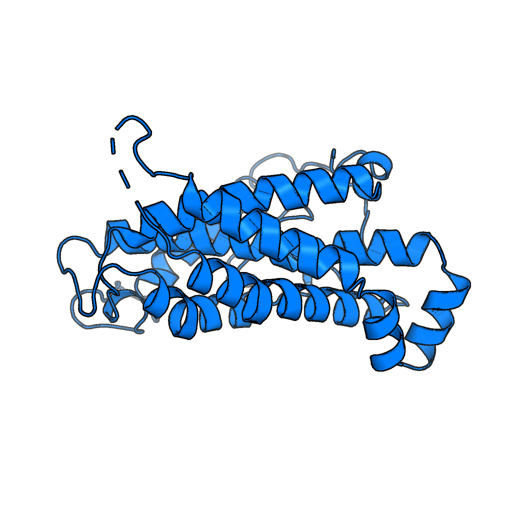17.403 23.231 1.00 24.41 205 LEU A C 1
ATOM 1670 O O . LEU A 1 205 ? 23.715 -17.020 24.363 1.00 24.32 205 LEU A O 1
ATOM 1675 N N . THR A 1 206 ? 22.609 -18.453 23.034 1.00 22.98 206 THR A N 1
ATOM 1676 C CA . THR A 1 206 ? 22.143 -19.238 24.149 1.00 23.80 206 THR A CA 1
ATOM 1677 C C . THR A 1 206 ? 23.314 -19.863 24.897 1.00 25.46 206 THR A C 1
ATOM 1678 O O . THR A 1 206 ? 23.323 -19.862 26.120 1.00 27.33 206 THR A O 1
ATOM 1682 N N . LYS A 1 207 ? 24.316 -20.349 24.169 1.00 25.11 207 LYS A N 1
ATOM 1683 C CA . LYS A 1 207 ? 25.471 -20.979 24.777 1.00 27.91 207 LYS A CA 1
ATOM 1684 C C . LYS A 1 207 ? 26.465 -20.001 25.395 1.00 28.84 207 LYS A C 1
ATOM 1685 O O . LYS A 1 207 ? 27.305 -20.383 26.224 1.00 30.65 207 LYS A O 1
ATOM 1691 N N . LYS A 1 208 ? 26.436 -18.749 24.956 1.00 28.38 208 LYS A N 1
ATOM 1692 C CA . LYS A 1 208 ? 27.306 -17.754 25.564 1.00 25.63 208 LYS A CA 1
ATOM 1693 C C . LYS A 1 208 ? 26.680 -17.313 26.896 1.00 25.60 208 LYS A C 1
ATOM 1694 O O . LYS A 1 208 ? 27.373 -17.205 27.909 1.00 24.99 208 LYS A O 1
ATOM 1700 N N . ALA A 1 209 ? 25.361 -17.133 26.900 1.00 24.25 209 ALA A N 1
ATOM 1701 C CA . ALA A 1 209 ? 24.638 -16.701 28.086 1.00 26.99 209 ALA A CA 1
ATOM 1702 C C . ALA A 1 209 ? 24.807 -17.717 29.201 1.00 30.57 209 ALA A C 1
ATOM 1703 O O . ALA A 1 209 ? 24.728 -17.388 30.396 1.00 29.72 209 ALA A O 1
ATOM 1705 N N . GLU A 1 210 ? 24.999 -18.969 28.796 1.00 32.45 210 GLU A N 1
ATOM 1706 C CA . GLU A 1 210 ? 25.164 -20.051 29.742 1.00 34.97 210 GLU A CA 1
ATOM 1707 C C . GLU A 1 210 ? 26.500 -20.076 30.437 1.00 35.03 210 GLU A C 1
ATOM 1708 O O . GLU A 1 210 ? 26.575 -20.514 31.572 1.00 38.57 210 GLU A O 1
ATOM 1714 N N . VAL A 1 211 ? 27.536 -19.540 29.812 1.00 33.56 211 VAL A N 1
ATOM 1715 C CA . VAL A 1 211 ? 28.842 -19.581 30.431 1.00 31.94 211 VAL A CA 1
ATOM 1716 C C . VAL A 1 211 ? 29.375 -18.223 30.889 1.00 31.94 211 VAL A C 1
ATOM 1717 O O . VAL A 1 211 ? 30.136 -18.146 31.863 1.00 31.56 211 VAL A O 1
ATOM 1721 N N . TYR A 1 212 ? 28.975 -17.151 30.206 1.00 31.38 212 TYR A N 1
ATOM 1722 C CA . TYR A 1 212 ? 29.464 -15.813 30.543 1.00 29.57 212 TYR A CA 1
ATOM 1723 C C . TYR A 1 212 ? 29.078 -15.288 31.926 1.00 30.76 212 TYR A C 1
ATOM 1724 O O . TYR A 1 212 ? 27.883 -15.252 32.289 1.00 28.09 212 TYR A O 1
ATOM 1733 N N . GLY A 1 213 ? 30.111 -14.894 32.684 1.00 32.23 213 GLY A N 1
ATOM 1734 C CA . GLY A 1 213 ? 29.934 -14.337 34.021 1.00 35.77 213 GLY A CA 1
ATOM 1735 C C . GLY A 1 213 ? 29.485 -15.345 35.067 1.00 39.41 213 GLY A C 1
ATOM 1736 O O . GLY A 1 213 ? 29.163 -14.983 36.217 1.00 39.53 213 GLY A O 1
ATOM 1737 N N . VAL A 1 214 ? 29.429 -16.617 34.659 1.00 41.60 214 VAL A N 1
ATOM 1738 C CA . VAL A 1 214 ? 29.013 -17.706 35.548 1.00 41.89 214 VAL A CA 1
ATOM 1739 C C . VAL A 1 214 ? 30.331 -18.215 36.142 1.00 42.58 214 VAL A C 1
ATOM 1740 O O . VAL A 1 214 ? 31.272 -18.544 35.403 1.00 38.77 214 VAL A O 1
ATOM 1744 N N . ASP A 1 215 ? 30.441 -18.183 37.471 1.00 43.32 215 ASP A N 1
ATOM 1745 C CA . ASP A 1 215 ? 31.690 -18.619 38.075 1.00 46.75 215 ASP A CA 1
ATOM 1746 C C . ASP A 1 215 ? 31.836 -20.122 37.855 1.00 46.97 215 ASP A C 1
ATOM 1747 O O . ASP A 1 215 ? 30.975 -20.903 38.254 1.00 45.30 215 ASP A O 1
ATOM 1752 N N . PRO A 1 216 ? 32.850 -20.515 37.050 1.00 48.44 216 PRO A N 1
ATOM 1753 C CA . PRO A 1 216 ? 33.293 -21.840 36.585 1.00 49.82 216 PRO A CA 1
ATOM 1754 C C . PRO A 1 216 ? 33.460 -22.894 37.675 1.00 52.17 216 PRO A C 1
ATOM 1755 O O . PRO A 1 216 ? 33.485 -24.098 37.416 1.00 52.77 216 PRO A O 1
ATOM 1759 N N . THR A 1 217 ? 33.659 -22.418 38.888 1.00 55.06 217 THR A N 1
ATOM 1760 C CA . THR A 1 217 ? 33.848 -23.283 40.028 1.00 57.33 217 THR A CA 1
ATOM 1761 C C . THR A 1 217 ? 32.500 -23.537 40.701 1.00 56.58 217 THR A C 1
ATOM 1762 O O . THR A 1 217 ? 32.495 -23.665 41.946 1.00 56.01 217 THR A O 1
ATOM 1766 N N . ARG A 1 224 ? 23.677 -15.014 35.338 1.00 44.27 224 ARG A N 1
ATOM 1767 C CA . ARG A 1 224 ? 23.803 -13.533 35.190 1.00 43.73 224 ARG A CA 1
ATOM 1768 C C . ARG A 1 224 ? 22.767 -12.966 34.232 1.00 42.02 224 ARG A C 1
ATOM 1769 O O . ARG A 1 224 ? 22.134 -11.969 34.532 1.00 42.80 224 ARG A O 1
ATOM 1777 N N . ILE A 1 225 ? 22.595 -13.587 33.076 1.00 39.65 225 ILE A N 1
ATOM 1778 C CA . ILE A 1 225 ? 21.596 -13.122 32.122 1.00 36.52 225 ILE A CA 1
ATOM 1779 C C . ILE A 1 225 ? 20.854 -14.361 31.644 1.00 32.38 225 ILE A C 1
ATOM 1780 O O . ILE A 1 225 ? 21.438 -15.416 31.561 1.00 33.19 225 ILE A O 1
ATOM 1785 N N . SER A 1 226 ? 19.550 -14.273 31.462 1.00 29.81 226 SER A N 1
ATOM 1786 C CA . SER A 1 226 ? 18.769 -15.419 30.986 1.00 28.75 226 SER A CA 1
ATOM 1787 C C . SER A 1 226 ? 18.995 -15.690 29.497 1.00 27.39 226 SER A C 1
ATOM 1788 O O . SER A 1 226 ? 18.979 -14.757 28.695 1.00 28.32 226 SER A O 1
ATOM 1791 N N . PRO A 1 227 ? 19.243 -16.954 29.099 1.00 27.35 227 PRO A N 1
ATOM 1792 C CA . PRO A 1 227 ? 19.437 -17.164 27.663 1.00 28.63 227 PRO A CA 1
ATOM 1793 C C . PRO A 1 227 ? 18.169 -16.817 26.859 1.00 28.97 227 PRO A C 1
ATOM 1794 O O . PRO A 1 227 ? 18.278 -16.194 25.801 1.00 30.38 227 PRO A O 1
ATOM 1798 N N . GLU A 1 228 ? 16.987 -17.159 27.395 1.00 26.94 228 GLU A N 1
ATOM 1799 C CA . GLU A 1 228 ? 15.708 -16.898 26.733 1.00 27.23 228 GLU A CA 1
ATOM 1800 C C . GLU A 1 228 ? 15.545 -15.407 26.416 1.00 25.83 228 GLU A C 1
ATOM 1801 O O . GLU A 1 228 ? 15.046 -15.033 25.346 1.00 22.88 228 GLU A O 1
ATOM 1807 N N . TYR A 1 229 ? 15.921 -14.567 27.376 1.00 23.88 229 TYR A N 1
ATOM 1808 C CA . TYR A 1 229 ? 15.815 -13.123 27.219 1.00 23.76 229 TYR A CA 1
ATOM 1809 C C . TYR A 1 229 ? 16.852 -12.565 26.268 1.00 21.93 229 TYR A C 1
ATOM 1810 O O . TYR A 1 229 ? 16.578 -11.619 25.541 1.00 22.05 229 TYR A O 1
ATOM 1819 N N . LEU A 1 230 ? 18.044 -13.149 26.272 1.00 22.48 230 LEU A N 1
ATOM 1820 C CA . LEU A 1 230 ? 19.109 -12.708 25.369 1.00 22.71 230 LEU A CA 1
ATOM 1821 C C . LEU A 1 230 ? 18.682 -12.984 23.918 1.00 23.40 230 LEU A C 1
ATOM 1822 O O . LEU A 1 230 ? 18.934 -12.182 23.016 1.00 22.36 230 LEU A O 1
ATOM 1827 N N . VAL A 1 231 ? 18.070 -14.149 23.715 1.00 22.28 231 VAL A N 1
ATOM 1828 C CA . VAL A 1 231 ? 17.560 -14.554 22.418 1.00 20.06 231 VAL A CA 1
ATOM 1829 C C . VAL A 1 231 ? 16.390 -13.662 22.030 1.00 19.13 231 VAL A C 1
ATOM 1830 O O . VAL A 1 231 ? 16.334 -13.200 20.909 1.00 20.64 231 VAL A O 1
ATOM 1834 N N . LYS A 1 232 ? 15.495 -13.353 22.961 1.00 18.27 232 LYS A N 1
ATOM 1835 C CA . LYS A 1 232 ? 14.349 -12.501 22.641 1.00 19.79 232 LYS A CA 1
ATOM 1836 C C . LYS A 1 232 ? 14.794 -11.122 22.175 1.00 20.79 232 LYS A C 1
ATOM 1837 O O . LYS A 1 232 ? 14.225 -10.576 21.228 1.00 20.67 232 LYS A O 1
ATOM 1843 N N . ILE A 1 233 ? 15.812 -10.567 22.847 1.00 21.44 233 ILE A N 1
ATOM 1844 C CA . ILE A 1 233 ? 16.359 -9.247 22.537 1.00 19.64 233 ILE A CA 1
ATOM 1845 C C . ILE A 1 233 ? 16.977 -9.150 21.143 1.00 20.43 233 ILE A C 1
ATOM 1846 O O . ILE A 1 233 ? 16.724 -8.181 20.414 1.00 21.11 233 ILE A O 1
ATOM 1851 N N . TYR A 1 234 ? 17.803 -10.126 20.779 1.00 19.03 234 TYR A N 1
ATOM 1852 C CA . TYR A 1 234 ? 18.407 -10.140 19.463 1.00 17.73 234 TYR A CA 1
ATOM 1853 C C . TYR A 1 234 ? 17.393 -10.436 18.374 1.00 17.79 234 TYR A C 1
ATOM 1854 O O . TYR A 1 234 ? 17.357 -9.777 17.364 1.00 18.56 234 TYR A O 1
ATOM 1863 N N . LYS A 1 235 ? 16.497 -11.366 18.631 1.00 20.29 235 LYS A N 1
ATOM 1864 C CA . LYS A 1 235 ? 15.489 -11.766 17.659 1.00 21.13 235 LYS A CA 1
ATOM 1865 C C . LYS A 1 235 ? 14.412 -10.733 17.441 1.00 21.10 235 LYS A C 1
ATOM 1866 O O . LYS A 1 235 ? 14.025 -10.463 16.306 1.00 22.76 235 LYS A O 1
ATOM 1872 N N . GLU A 1 236 ? 13.973 -10.099 18.515 1.00 20.06 236 GLU A N 1
ATOM 1873 C CA . GLU A 1 236 ? 12.915 -9.113 18.408 1.00 20.87 236 GLU A CA 1
ATOM 1874 C C . GLU A 1 236 ? 13.342 -7.655 18.267 1.00 20.14 236 GLU A C 1
ATOM 1875 O O . GLU A 1 236 ? 12.555 -6.831 17.824 1.00 21.77 236 GLU A O 1
ATOM 1881 N N . ILE A 1 237 ? 14.588 -7.340 18.584 1.00 17.66 237 ILE A N 1
ATOM 1882 C CA . ILE A 1 237 ? 15.036 -5.963 18.538 1.00 18.61 237 ILE A CA 1
ATOM 1883 C C . ILE A 1 237 ? 16.274 -5.745 17.701 1.00 17.26 237 ILE A C 1
ATOM 1884 O O . ILE A 1 237 ? 16.229 -5.001 16.722 1.00 18.47 237 ILE A O 1
ATOM 1889 N N . VAL A 1 238 ? 17.373 -6.409 18.040 1.00 15.29 238 VAL A N 1
ATOM 1890 C CA . VAL A 1 238 ? 18.615 -6.185 17.317 1.00 14.27 238 VAL A CA 1
ATOM 1891 C C . VAL A 1 238 ? 18.620 -6.506 15.831 1.00 15.72 238 VAL A C 1
ATOM 1892 O O . VAL A 1 238 ? 18.987 -5.659 15.016 1.00 17.35 238 VAL A O 1
ATOM 1896 N N . ILE A 1 239 ? 18.244 -7.724 15.479 1.00 15.84 239 ILE A N 1
ATOM 1897 C CA . ILE A 1 239 ? 18.226 -8.139 14.088 1.00 17.24 239 ILE A CA 1
ATOM 1898 C C . ILE A 1 239 ? 17.215 -7.352 13.258 1.00 17.52 239 ILE A C 1
ATOM 1899 O O . ILE A 1 239 ? 17.550 -6.858 12.189 1.00 18.42 239 ILE A O 1
ATOM 1904 N N . PRO A 1 240 ? 15.961 -7.220 13.736 1.00 18.23 240 PRO A N 1
ATOM 1905 C CA . PRO A 1 240 ? 14.944 -6.468 12.999 1.00 18.03 240 PRO A CA 1
ATOM 1906 C C . PRO A 1 240 ? 15.314 -4.987 12.722 1.00 18.38 240 PRO A C 1
ATOM 1907 O O . PRO A 1 240 ? 15.082 -4.488 11.632 1.00 19.22 240 PRO A O 1
ATOM 1911 N N . ILE A 1 241 ? 15.864 -4.274 13.698 1.00 17.85 241 ILE A N 1
ATOM 1912 C CA . ILE A 1 241 ? 16.222 -2.873 13.470 1.00 18.39 241 ILE A CA 1
ATOM 1913 C C . ILE A 1 241 ? 17.456 -2.762 12.553 1.00 18.69 241 ILE A C 1
ATOM 1914 O O . ILE A 1 241 ? 17.568 -1.786 11.795 1.00 17.68 241 ILE A O 1
ATOM 1919 N N . THR A 1 242 ? 18.365 -3.748 12.602 1.00 17.84 242 THR A N 1
ATOM 1920 C CA . THR A 1 242 ? 19.548 -3.731 11.745 1.00 14.68 242 THR A CA 1
ATOM 1921 C C . THR A 1 242 ? 19.050 -3.789 10.306 1.00 17.57 242 THR A C 1
ATOM 1922 O O . THR A 1 242 ? 19.564 -3.064 9.442 1.00 16.97 242 THR A O 1
ATOM 1926 N N . LYS A 1 243 ? 18.030 -4.618 10.065 1.00 16.32 243 LYS A N 1
ATOM 1927 C CA . LYS A 1 243 ? 17.422 -4.718 8.742 1.00 18.27 243 LYS A CA 1
ATOM 1928 C C . LYS A 1 243 ? 16.751 -3.415 8.280 1.00 18.15 243 LYS A C 1
ATOM 1929 O O . LYS A 1 243 ? 16.849 -3.056 7.107 1.00 18.95 243 LYS A O 1
ATOM 1935 N N . GLU A 1 244 ? 16.088 -2.698 9.192 1.00 18.13 244 GLU A N 1
ATOM 1936 C CA . GLU A 1 244 ? 15.474 -1.418 8.843 1.00 17.07 244 GLU A CA 1
ATOM 1937 C C . GLU A 1 244 ? 16.533 -0.432 8.388 1.00 17.80 244 GLU A C 1
ATOM 1938 O O . GLU A 1 244 ? 16.266 0.401 7.526 1.00 18.76 244 GLU A O 1
ATOM 1944 N N . VAL A 1 245 ? 17.698 -0.451 9.038 1.00 15.31 245 VAL A N 1
ATOM 1945 C CA . VAL A 1 245 ? 18.820 0.420 8.655 1.00 15.35 245 VAL A CA 1
ATOM 1946 C C . VAL A 1 245 ? 19.273 0.044 7.242 1.00 17.34 245 VAL A C 1
ATOM 1947 O O . VAL A 1 245 ? 19.468 0.913 6.410 1.00 16.02 245 VAL A O 1
ATOM 1951 N N . GLU A 1 246 ? 19.403 -1.258 6.976 1.00 19.34 246 GLU A N 1
ATOM 1952 C CA . GLU A 1 246 ? 19.827 -1.746 5.661 1.00 19.41 246 GLU A CA 1
ATOM 1953 C C . GLU A 1 246 ? 18.843 -1.397 4.527 1.00 20.24 246 GLU A C 1
ATOM 1954 O O . GLU A 1 246 ? 19.280 -0.953 3.458 1.00 16.72 246 GLU A O 1
ATOM 1960 N N . VAL A 1 247 ? 17.532 -1.574 4.732 1.00 20.33 247 VAL A N 1
ATOM 1961 C CA . VAL A 1 247 ? 16.621 -1.239 3.632 1.00 21.99 247 VAL A CA 1
ATOM 1962 C C . VAL A 1 247 ? 16.570 0.278 3.399 1.00 22.62 247 VAL A C 1
ATOM 1963 O O . VAL A 1 247 ? 16.560 0.718 2.238 1.00 22.88 247 VAL A O 1
ATOM 1967 N N . GLU A 1 248 ? 16.594 1.082 4.470 1.00 20.66 248 GLU A N 1
ATOM 1968 C CA . GLU A 1 248 ? 16.594 2.543 4.313 1.00 21.59 248 GLU A CA 1
ATOM 1969 C C . GLU A 1 248 ? 17.881 3.031 3.620 1.00 19.62 248 GLU A C 1
ATOM 1970 O O . GLU A 1 248 ? 17.843 3.913 2.769 1.00 21.03 248 GLU A O 1
ATOM 1976 N N . TYR A 1 249 ? 19.022 2.474 3.989 1.00 16.91 249 TYR A N 1
ATOM 1977 C CA . TYR A 1 249 ? 20.263 2.857 3.358 1.00 16.48 249 TYR A CA 1
ATOM 1978 C C . TYR A 1 249 ? 20.159 2.543 1.868 1.00 17.46 249 TYR A C 1
ATOM 1979 O O . TYR A 1 249 ? 20.498 3.360 1.041 1.00 16.39 249 TYR A O 1
ATOM 1988 N N . LEU A 1 250 ? 19.651 1.358 1.540 1.00 18.17 250 LEU A N 1
ATOM 1989 C CA . LEU A 1 250 ? 19.525 0.922 0.151 1.00 19.24 250 LEU A CA 1
ATOM 1990 C C . LEU A 1 250 ? 18.522 1.727 -0.707 1.00 20.55 250 LEU A C 1
ATOM 1991 O O . LEU A 1 250 ? 18.852 2.125 -1.829 1.00 20.60 250 LEU A O 1
ATOM 1996 N N . LEU A 1 251 ? 17.345 2.021 -0.163 1.00 19.78 251 LEU A N 1
ATOM 1997 C CA . LEU A 1 251 ? 16.349 2.784 -0.892 1.00 20.65 251 LEU A CA 1
ATOM 1998 C C . LEU A 1 251 ? 16.828 4.165 -1.319 1.00 21.72 251 LEU A C 1
ATOM 1999 O O . LEU A 1 251 ? 16.345 4.709 -2.301 1.00 20.83 251 LEU A O 1
ATOM 2004 N N . ARG A 1 252 ? 17.789 4.735 -0.607 1.00 22.12 252 ARG A N 1
ATOM 2005 C CA . ARG A 1 252 ? 18.309 6.045 -0.992 1.00 22.13 252 ARG A CA 1
ATOM 2006 C C . ARG A 1 252 ? 19.629 5.958 -1.769 1.00 21.13 252 ARG A C 1
ATOM 2007 O O . ARG A 1 252 ? 20.226 7.000 -2.081 1.00 21.77 252 ARG A O 1
ATOM 2015 N N . ARG A 1 253 ? 20.112 4.740 -2.021 1.00 18.88 253 ARG A N 1
ATOM 2016 C CA . ARG A 1 253 ? 21.415 4.520 -2.662 1.00 18.95 253 ARG A CA 1
ATOM 2017 C C . ARG A 1 253 ? 21.711 5.243 -3.992 1.00 19.10 253 ARG A C 1
ATOM 2018 O O . ARG A 1 253 ? 22.839 5.639 -4.244 1.00 16.61 253 ARG A O 1
ATOM 2026 N N . LEU A 1 254 ? 20.698 5.448 -4.822 1.00 24.50 254 LEU A N 1
ATOM 2027 C CA . LEU A 1 254 ? 20.884 6.129 -6.108 1.00 30.28 254 LEU A CA 1
ATOM 2028 C C . LEU A 1 254 ? 20.510 7.624 -5.943 1.00 34.06 254 LEU A C 1
ATOM 2029 O O . LEU A 1 254 ? 19.708 8.203 -6.673 1.00 32.25 254 LEU A O 1
ATOM 2034 N N . GLU A 1 255 ? 21.270 8.223 -5.021 1.00 42.22 255 GLU A N 1
ATOM 2035 C CA . GLU A 1 255 ? 21.201 9.606 -4.545 1.00 46.38 255 GLU A CA 1
ATOM 2036 C C . GLU A 1 255 ? 19.795 9.903 -4.058 1.00 47.71 255 GLU A C 1
ATOM 2037 O O . GLU A 1 255 ? 18.819 9.758 -4.791 1.00 49.35 255 GLU A O 1
ATOM 2043 N N . GLU A 1 256 ? 19.711 10.221 -2.772 1.00 47.82 256 GLU A N 1
ATOM 2044 C CA . GLU A 1 256 ? 18.460 10.540 -2.117 1.00 47.90 256 GLU A CA 1
ATOM 2045 C C . GLU A 1 256 ? 18.707 10.812 -0.647 1.00 46.81 256 GLU A C 1
ATOM 2046 O O . GLU A 1 256 ? 19.849 11.247 -0.408 1.00 48.65 256 GLU A O 1
#

InterPro domains:
  IPR002701 Chorismate mutase II, prokaryotic-type [PF01817] (142-246)
  IPR008238 Chorismate mutase, AroQ class, eukaryotic type [PIRSF017318] (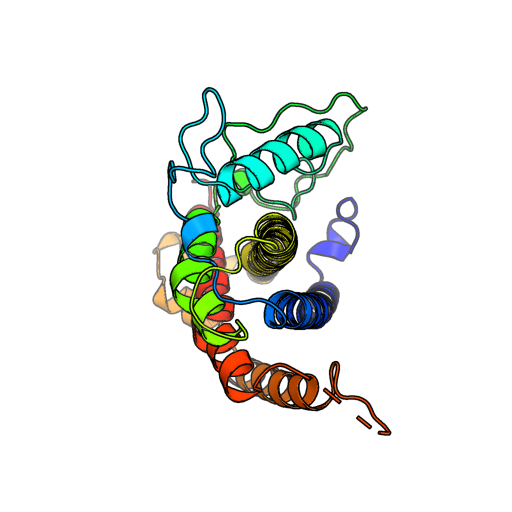2-255)
  IPR008238 Chorismate mutase, AroQ class, eukaryotic type [PS51169] (3-255)
  IPR008238 Chorismate mutase, AroQ class, eukaryotic type [PTHR21145] (4-255)
  IPR008238 Chorismate mutase, AroQ class, eukaryotic type [TIGR01802] (10-255)
  IPR036263 Chorismate mutase type II superfamily [SSF48600] (1-255)
  IPR037039 Chorismate mutase, AroQ class superfamily, eukaryotic [G3DSA:1.10.590.10] (1-256)

Solvent-accessible surface area: 13231 Å² total